Protein AF-A0A7S2G6H9-F1 (afdb_monomer)

pLDDT: mean 94.26, std 6.2, range [56.12, 98.56]

Secondary structure (DSSP, 8-state):
-HHHHTT-TTPPPGGGEEEE----GGGHHHHHHHHHHHHHTHHHHHHHHHHHT-EEEEE---PPPHHHHHHHHHHHH-GGGHHHHHHHHHHHT--TT--S----SHHHHHHHHHHHHHHHHHHHHHTTPPP-SEEE-S-B-TTSPEE-SSS-TTS--S-SSSTT-EE-HHHHHHHHHHHHHHTT--SHHHHHHHHHHHHHHTTS------BGGGTB-SS--

Mean predicted aligned error: 4.2 Å

Organism: NCBI:txid236787

Structure (mmCIF, N/CA/C/O backbone):
data_AF-A0A7S2G6H9-F1
#
_entry.id   AF-A0A7S2G6H9-F1
#
loop_
_atom_site.group_PDB
_atom_site.id
_atom_site.type_symbol
_atom_site.label_atom_id
_atom_site.label_alt_id
_atom_site.label_comp_id
_atom_site.label_asym_id
_atom_site.label_entity_id
_atom_site.label_seq_id
_atom_site.pdbx_PDB_ins_code
_atom_site.Cartn_x
_atom_site.Cartn_y
_atom_site.Cartn_z
_atom_site.occupancy
_atom_site.B_iso_or_equiv
_atom_site.auth_seq_id
_atom_site.auth_comp_id
_atom_site.auth_asym_id
_atom_site.auth_atom_id
_atom_site.pdbx_PDB_model_num
ATOM 1 N N . TYR A 1 1 ? -28.979 -3.209 -12.452 1.00 56.12 1 TYR A N 1
ATOM 2 C CA . TYR A 1 1 ? -28.858 -3.811 -11.106 1.00 56.12 1 TYR A CA 1
ATOM 3 C C . TYR A 1 1 ? -29.358 -5.252 -11.104 1.00 56.12 1 TYR A C 1
ATOM 5 O O . TYR A 1 1 ? -28.535 -6.140 -10.962 1.00 56.12 1 TYR A O 1
ATOM 13 N N . VAL A 1 2 ? -30.648 -5.497 -11.383 1.00 60.09 2 VAL A N 1
ATOM 14 C CA . VAL A 1 2 ? -31.232 -6.853 -11.518 1.00 60.09 2 VAL A CA 1
ATOM 15 C C . VAL A 1 2 ? -30.461 -7.753 -12.496 1.00 60.09 2 VAL A C 1
ATOM 17 O O . VAL A 1 2 ? -30.215 -8.912 -12.186 1.00 60.09 2 VAL A O 1
ATOM 20 N N . GLU A 1 3 ? -30.022 -7.207 -13.632 1.00 65.31 3 GLU A N 1
ATOM 21 C CA . GLU A 1 3 ? -29.327 -7.957 -14.694 1.00 65.31 3 GLU A CA 1
ATOM 22 C C . GLU A 1 3 ? -27.953 -8.510 -14.278 1.00 65.31 3 GLU A C 1
ATOM 24 O O . GLU A 1 3 ? -27.559 -9.566 -14.758 1.00 65.31 3 GLU A O 1
ATOM 29 N N . PHE A 1 4 ? -27.241 -7.841 -13.362 1.00 73.12 4 PHE A N 1
ATOM 30 C CA . PHE A 1 4 ? -25.902 -8.259 -12.915 1.00 73.12 4 PHE A CA 1
ATOM 31 C C . PHE A 1 4 ? -25.928 -9.082 -11.624 1.00 73.12 4 PHE A C 1
ATOM 33 O O . PHE A 1 4 ? -24.973 -9.789 -11.324 1.00 73.12 4 PHE A O 1
ATOM 40 N N . THR A 1 5 ? -27.010 -8.985 -10.846 1.00 79.06 5 THR A N 1
ATOM 41 C CA . THR A 1 5 ? -27.113 -9.616 -9.521 1.00 79.06 5 THR A CA 1
ATOM 42 C C . THR A 1 5 ? -28.158 -10.724 -9.463 1.00 79.06 5 THR A C 1
ATOM 44 O O . THR A 1 5 ? -28.319 -11.350 -8.416 1.00 79.06 5 THR A O 1
ATOM 47 N N . GLY A 1 6 ? -28.898 -10.958 -10.553 1.00 79.50 6 GLY A N 1
ATOM 48 C CA . GLY A 1 6 ? -29.955 -11.969 -10.621 1.00 79.50 6 GLY A CA 1
ATOM 49 C C . GLY A 1 6 ? -31.072 -11.747 -9.599 1.00 79.50 6 GLY A C 1
ATOM 50 O O . GLY A 1 6 ? -31.649 -12.713 -9.112 1.00 79.50 6 GLY A O 1
ATOM 51 N N . SER A 1 7 ? -31.338 -10.491 -9.218 1.00 82.75 7 SER A N 1
ATOM 52 C CA . SER A 1 7 ? -32.246 -10.136 -8.112 1.00 82.75 7 SER A CA 1
ATOM 53 C C . SER A 1 7 ? -31.846 -10.726 -6.750 1.00 82.75 7 SER A C 1
ATOM 55 O O . SER A 1 7 ? -32.706 -10.971 -5.906 1.00 82.75 7 SER A O 1
ATOM 57 N N . SER A 1 8 ? -30.552 -10.963 -6.512 1.00 84.81 8 SER A N 1
ATOM 58 C CA . SER A 1 8 ? -30.067 -11.429 -5.210 1.00 84.81 8 SER A CA 1
ATOM 59 C C . SER A 1 8 ? -30.472 -10.469 -4.087 1.00 84.81 8 SER A C 1
ATOM 61 O O . SER A 1 8 ? -30.161 -9.278 -4.134 1.00 84.81 8 SER A O 1
ATOM 63 N N . ASN A 1 9 ? -31.088 -11.007 -3.030 1.00 83.94 9 ASN A N 1
ATOM 64 C CA . ASN A 1 9 ? -31.416 -10.263 -1.805 1.00 83.94 9 ASN A CA 1
ATOM 65 C C . ASN A 1 9 ? -30.170 -9.769 -1.046 1.00 83.94 9 ASN A C 1
ATOM 67 O O . ASN A 1 9 ? -30.294 -8.981 -0.114 1.00 83.94 9 ASN A O 1
ATOM 71 N N . PHE A 1 10 ? -28.980 -10.243 -1.426 1.00 82.00 10 PHE A N 1
ATOM 72 C CA . PHE A 1 10 ? -27.700 -9.839 -0.842 1.00 82.00 10 PHE A CA 1
ATOM 73 C C . PHE A 1 10 ? -26.991 -8.749 -1.645 1.00 82.00 10 PHE A C 1
ATOM 75 O O . PHE A 1 10 ? -25.918 -8.296 -1.254 1.00 82.00 10 PHE A O 1
ATOM 82 N N . ALA A 1 11 ? -27.551 -8.341 -2.783 1.00 81.25 11 ALA A N 1
ATOM 83 C CA . ALA A 1 11 ? -26.958 -7.285 -3.575 1.00 81.25 11 ALA A CA 1
ATOM 84 C C . ALA A 1 11 ? -27.081 -5.941 -2.831 1.00 81.25 11 ALA A C 1
ATOM 86 O O . ALA A 1 11 ? -28.188 -5.539 -2.460 1.00 81.25 11 ALA A O 1
ATOM 87 N N . LEU A 1 12 ? -25.970 -5.206 -2.707 1.00 78.12 12 LEU A N 1
ATOM 88 C CA . LEU A 1 12 ? -25.922 -3.841 -2.164 1.00 78.12 12 LEU A CA 1
ATOM 89 C C . LEU A 1 12 ? -26.028 -2.767 -3.255 1.00 78.12 12 LEU A C 1
ATOM 91 O O . LEU A 1 12 ? -25.282 -2.803 -4.236 1.00 78.12 12 LEU A O 1
ATOM 95 N N . ASP A 1 13 ? -26.957 -1.817 -3.091 1.00 85.56 13 ASP A N 1
ATOM 96 C CA . ASP A 1 13 ? -27.088 -0.687 -4.016 1.00 85.56 13 ASP A CA 1
ATOM 97 C C . ASP A 1 13 ? -25.781 0.111 -3.988 1.00 85.56 13 ASP A C 1
ATOM 99 O O . ASP A 1 13 ? -25.357 0.568 -2.929 1.00 85.56 13 ASP A O 1
ATOM 103 N N . GLY A 1 14 ? -25.146 0.293 -5.148 1.00 85.94 14 GLY A N 1
ATOM 104 C CA . GLY A 1 14 ? -23.895 1.044 -5.259 1.00 85.94 14 GLY A CA 1
ATOM 105 C C . GLY A 1 14 ? -24.011 2.485 -4.752 1.00 85.94 14 GLY A C 1
ATOM 106 O O . GLY A 1 14 ? -23.014 3.059 -4.337 1.00 85.94 14 GLY A O 1
ATOM 107 N N . LYS A 1 15 ? -25.221 3.061 -4.694 1.00 88.81 15 LYS A N 1
ATOM 108 C CA . LYS A 1 15 ? -25.459 4.371 -4.059 1.00 88.81 15 LYS A CA 1
ATOM 109 C C . LYS A 1 15 ? -25.231 4.373 -2.544 1.00 88.81 15 LYS A C 1
ATOM 111 O O . LYS A 1 15 ? -25.062 5.442 -1.960 1.00 88.81 15 LYS A O 1
ATOM 116 N N . LEU A 1 16 ? -25.246 3.198 -1.916 1.00 93.44 16 LEU A N 1
ATOM 117 C CA . LEU A 1 16 ? -24.942 2.985 -0.500 1.00 93.44 16 LEU A CA 1
ATOM 118 C C . LEU A 1 16 ? -23.450 2.713 -0.266 1.00 93.44 16 LEU A C 1
ATOM 120 O O . LEU A 1 16 ? -23.065 2.293 0.821 1.00 93.44 16 LEU A O 1
ATOM 124 N N . VAL A 1 17 ? -22.603 2.932 -1.269 1.00 94.19 17 VAL A N 1
ATOM 125 C CA . VAL A 1 17 ? -21.155 2.782 -1.172 1.00 94.19 17 VAL A CA 1
ATOM 126 C C . VAL A 1 17 ? -20.524 4.139 -1.484 1.00 94.19 17 VAL A C 1
ATOM 128 O O . VAL A 1 17 ? -20.622 4.616 -2.613 1.00 94.19 17 VAL A O 1
ATOM 131 N N . ASP A 1 18 ? -19.881 4.762 -0.496 1.00 96.25 18 ASP A N 1
ATOM 132 C CA . ASP A 1 18 ? -18.977 5.889 -0.748 1.00 96.25 18 ASP A CA 1
ATOM 133 C C . ASP A 1 18 ? -17.602 5.316 -1.093 1.00 96.25 18 ASP A C 1
ATOM 135 O O . ASP A 1 18 ? -16.845 4.922 -0.208 1.00 96.25 18 ASP A O 1
ATOM 139 N N . ASN A 1 19 ? -17.318 5.164 -2.387 1.00 95.06 19 ASN A N 1
ATOM 140 C CA . ASN A 1 19 ? -16.073 4.565 -2.854 1.00 95.06 19 ASN A CA 1
ATOM 141 C C . ASN A 1 19 ? -15.064 5.641 -3.255 1.00 95.06 19 ASN A C 1
ATOM 143 O O . ASN A 1 19 ? -15.150 6.203 -4.349 1.00 95.06 19 ASN A O 1
ATOM 147 N N . GLN A 1 20 ? -14.078 5.889 -2.398 1.00 95.06 20 GLN A N 1
ATOM 148 C CA . GLN A 1 20 ? -13.000 6.823 -2.696 1.00 95.06 20 GLN A CA 1
ATOM 149 C C . GLN A 1 20 ? -11.863 6.120 -3.442 1.00 95.06 20 GLN A C 1
ATOM 151 O O . GLN A 1 20 ? -11.188 5.238 -2.908 1.00 95.06 20 GLN A O 1
ATOM 156 N N . LEU A 1 21 ? -11.645 6.551 -4.684 1.00 91.56 21 LEU A N 1
ATOM 157 C CA . LEU A 1 21 ? -10.585 6.085 -5.582 1.00 91.56 21 LEU A CA 1
ATOM 158 C C . LEU A 1 21 ? -9.389 7.057 -5.577 1.00 91.56 21 LEU A C 1
ATOM 160 O O . LEU A 1 21 ? -9.385 8.043 -4.838 1.00 91.56 21 LEU A O 1
ATOM 164 N N . GLY A 1 22 ? -8.393 6.802 -6.428 1.00 77.00 22 GLY A N 1
ATOM 165 C CA . GLY A 1 22 ? -7.296 7.746 -6.685 1.00 77.00 22 GLY A CA 1
ATOM 166 C C . GLY A 1 22 ? -6.043 7.509 -5.843 1.00 77.00 22 GLY A C 1
ATOM 167 O O . GLY A 1 22 ? -5.375 8.458 -5.453 1.00 77.00 22 GLY A O 1
ATOM 168 N N . SER A 1 23 ? -5.752 6.251 -5.522 1.00 86.75 23 SER A N 1
ATOM 169 C CA . SER A 1 23 ? -4.477 5.830 -4.946 1.00 86.75 23 SER A CA 1
ATOM 170 C C . SER A 1 23 ? -3.786 4.940 -5.976 1.00 86.75 23 SER A C 1
ATOM 172 O O . SER A 1 23 ? -4.249 3.829 -6.221 1.00 86.75 23 SER A O 1
ATOM 174 N N . SER A 1 24 ? -2.755 5.465 -6.639 1.00 93.38 24 SER A N 1
ATOM 175 C CA . SER A 1 24 ? -2.030 4.778 -7.712 1.00 93.38 24 SER A CA 1
ATOM 176 C C . SER A 1 24 ? -0.551 5.143 -7.658 1.00 93.38 24 SER A C 1
ATOM 178 O O . SER A 1 24 ? -0.213 6.266 -7.283 1.00 93.38 24 SER A O 1
ATOM 180 N N . VAL A 1 25 ? 0.322 4.195 -8.002 1.00 95.31 25 VAL A N 1
ATOM 181 C CA . VAL A 1 25 ? 1.779 4.347 -7.833 1.00 95.31 25 VAL A CA 1
ATOM 182 C C . VAL A 1 25 ? 2.451 5.204 -8.907 1.00 95.31 25 VAL A C 1
ATOM 184 O O . VAL A 1 25 ? 3.545 5.713 -8.696 1.00 95.31 25 VAL A O 1
ATOM 187 N N . ASP A 1 26 ? 1.786 5.409 -10.041 1.00 94.50 26 ASP A N 1
ATOM 188 C CA . ASP A 1 26 ? 2.173 6.357 -11.090 1.00 94.50 26 ASP A CA 1
ATOM 189 C C . ASP A 1 26 ? 1.856 7.824 -10.740 1.00 94.50 26 ASP A C 1
ATOM 191 O O . ASP A 1 26 ? 2.302 8.737 -11.428 1.00 94.50 26 ASP A O 1
ATOM 195 N N . GLU A 1 27 ? 1.144 8.070 -9.635 1.00 94.94 27 GLU A N 1
ATOM 196 C CA . GLU A 1 27 ? 0.893 9.403 -9.071 1.00 94.94 27 GLU A CA 1
ATOM 197 C C . GLU A 1 27 ? 1.137 9.409 -7.548 1.00 94.94 27 GLU A C 1
ATOM 199 O O . GLU A 1 27 ? 0.373 9.998 -6.776 1.00 94.94 27 GLU A O 1
ATOM 204 N N . GLU A 1 28 ? 2.188 8.721 -7.085 1.00 96.19 28 GLU A N 1
ATOM 205 C CA . GLU A 1 28 ? 2.330 8.337 -5.672 1.00 96.19 28 GLU A CA 1
ATOM 206 C C . GLU A 1 28 ? 2.325 9.524 -4.687 1.00 96.19 28 GLU A C 1
ATOM 208 O O . GLU A 1 28 ? 1.732 9.425 -3.614 1.00 96.19 28 GLU A O 1
ATOM 213 N N . GLU A 1 29 ? 2.896 10.681 -5.042 1.00 96.00 29 GLU A N 1
ATOM 214 C CA . GLU A 1 29 ? 2.850 11.882 -4.185 1.00 96.00 29 GLU A CA 1
ATOM 215 C C . GLU A 1 29 ? 1.407 12.346 -3.922 1.00 96.00 29 GLU A C 1
ATOM 217 O O . GLU A 1 29 ? 1.018 12.639 -2.783 1.00 96.00 29 GLU A O 1
ATOM 222 N N . SER A 1 30 ? 0.584 12.363 -4.975 1.00 96.12 30 SER A N 1
ATOM 223 C CA . SER A 1 30 ? -0.838 12.699 -4.879 1.00 96.12 30 SER A CA 1
ATOM 224 C C . SER A 1 30 ? -1.616 11.592 -4.168 1.00 96.12 30 SER A C 1
ATOM 226 O O . SER A 1 30 ? -2.511 11.886 -3.369 1.00 96.12 30 SER A O 1
ATOM 228 N N . ALA A 1 31 ? -1.251 10.327 -4.398 1.00 96.12 31 ALA A N 1
ATOM 229 C CA . ALA A 1 31 ? -1.856 9.176 -3.739 1.00 96.12 31 ALA A CA 1
ATOM 230 C C . ALA A 1 31 ? -1.654 9.229 -2.217 1.00 96.12 31 ALA A C 1
ATOM 232 O O . ALA A 1 31 ? -2.636 9.148 -1.474 1.00 96.12 31 ALA A O 1
ATOM 233 N N . ILE A 1 32 ? -0.427 9.475 -1.744 1.00 96.56 32 ILE A N 1
ATOM 234 C CA . ILE A 1 32 ? -0.127 9.628 -0.315 1.00 96.56 32 ILE A CA 1
ATOM 235 C C . ILE A 1 32 ? -0.899 10.798 0.291 1.00 96.56 32 ILE A C 1
ATOM 237 O O . ILE A 1 32 ? -1.494 10.656 1.363 1.00 96.56 32 ILE A O 1
ATOM 241 N N . ALA A 1 33 ? -0.918 11.959 -0.370 1.00 97.00 33 ALA A N 1
ATOM 242 C CA . ALA A 1 33 ? -1.669 13.112 0.121 1.00 97.00 33 ALA A CA 1
ATOM 243 C C . ALA A 1 33 ? -3.172 12.796 0.249 1.00 97.00 33 ALA A C 1
ATOM 245 O O . ALA A 1 33 ? -3.795 13.115 1.266 1.00 97.00 33 ALA A O 1
ATOM 246 N N . SER A 1 34 ? -3.739 12.117 -0.753 1.00 97.06 34 SER A N 1
ATOM 247 C CA . SER A 1 34 ? -5.136 11.678 -0.776 1.00 97.06 34 SER A CA 1
ATOM 248 C C . SER A 1 34 ? -5.446 10.666 0.334 1.00 97.06 34 SER A C 1
ATOM 250 O O . SER A 1 34 ? -6.446 10.801 1.039 1.00 97.06 34 SER A O 1
ATOM 252 N N . GLU A 1 35 ? -4.575 9.679 0.544 1.00 97.88 35 GLU A N 1
ATOM 253 C CA . GLU A 1 35 ? -4.712 8.664 1.594 1.00 97.88 35 GLU A CA 1
ATOM 254 C C . GLU A 1 35 ? -4.631 9.266 2.997 1.00 97.88 35 GLU A C 1
ATOM 256 O O . GLU A 1 35 ? -5.502 9.000 3.825 1.00 97.88 35 GLU A O 1
ATOM 261 N N . ARG A 1 36 ? -3.643 10.133 3.254 1.00 97.88 36 ARG A N 1
ATOM 262 C CA . ARG A 1 36 ? -3.520 10.862 4.527 1.00 97.88 36 ARG A CA 1
ATOM 263 C C . ARG A 1 36 ? -4.788 11.657 4.824 1.00 97.88 36 ARG A C 1
ATOM 265 O O . ARG A 1 36 ? -5.338 11.537 5.918 1.00 97.88 36 ARG A O 1
ATOM 272 N N . ALA A 1 37 ? -5.288 12.416 3.847 1.00 97.69 37 ALA A N 1
ATOM 273 C CA . ALA A 1 37 ? -6.522 13.182 3.996 1.00 97.69 37 ALA A CA 1
ATOM 274 C C . ALA A 1 37 ? -7.732 12.276 4.287 1.00 97.69 37 ALA A C 1
ATOM 276 O O . ALA A 1 37 ? -8.527 12.576 5.181 1.00 97.69 37 ALA A O 1
ATOM 277 N N . ALA A 1 38 ? -7.849 11.144 3.586 1.00 97.50 38 ALA A N 1
ATOM 278 C CA . ALA A 1 38 ? -8.918 10.174 3.804 1.00 97.50 38 ALA A CA 1
ATOM 279 C C . ALA A 1 38 ? -8.866 9.561 5.214 1.00 97.50 38 ALA A C 1
ATOM 281 O O . ALA A 1 38 ? -9.900 9.465 5.879 1.00 97.50 38 ALA A O 1
ATOM 282 N N . PHE A 1 39 ? -7.681 9.189 5.709 1.00 98.25 39 PHE A N 1
ATOM 283 C CA . PHE A 1 39 ? -7.528 8.610 7.047 1.00 98.25 39 PHE A CA 1
ATOM 284 C C . PHE A 1 39 ? -7.766 9.637 8.160 1.00 98.25 39 PHE A C 1
ATOM 286 O O . PHE A 1 39 ? -8.517 9.379 9.107 1.00 98.25 39 PHE A O 1
ATOM 293 N N . GLN A 1 40 ? -7.224 10.847 8.021 1.00 98.19 40 GLN A N 1
ATOM 294 C CA . GLN A 1 40 ? -7.481 11.952 8.951 1.00 98.19 40 GLN A CA 1
ATOM 295 C C . GLN A 1 40 ? -8.976 12.317 9.003 1.00 98.19 40 GLN A C 1
ATOM 297 O O . GLN A 1 40 ? -9.537 12.529 10.078 1.00 98.19 40 GLN A O 1
ATOM 302 N N . GLY A 1 41 ? -9.645 12.341 7.846 1.00 98.00 41 GLY A N 1
ATOM 303 C CA . GLY A 1 41 ? -11.067 12.666 7.705 1.00 98.00 41 GLY A CA 1
ATOM 304 C C . GLY A 1 41 ? -12.032 11.494 7.919 1.00 98.00 41 GLY A C 1
ATOM 305 O O . GLY A 1 41 ? -13.251 11.683 7.855 1.00 98.00 41 GLY A O 1
ATOM 306 N N . SER A 1 42 ? -11.538 10.280 8.176 1.00 97.88 42 SER A N 1
ATOM 307 C CA . SER A 1 42 ? -12.361 9.066 8.142 1.00 97.88 42 SER A CA 1
ATOM 308 C C . SER A 1 42 ? -13.486 9.065 9.179 1.00 97.88 42 SER A C 1
ATOM 310 O O . SER A 1 42 ? -14.614 8.670 8.879 1.00 97.88 42 SER A O 1
ATOM 312 N N . ALA A 1 43 ? -13.232 9.546 10.399 1.00 97.12 43 ALA A N 1
ATOM 313 C CA . ALA A 1 43 ? -14.265 9.610 11.434 1.00 97.12 43 ALA A CA 1
ATOM 314 C C . ALA A 1 43 ? -15.433 10.526 11.024 1.00 97.12 43 ALA A C 1
ATOM 316 O O . ALA A 1 43 ? -16.597 10.157 11.199 1.00 97.12 43 ALA A O 1
ATOM 317 N N . ALA A 1 44 ? -15.125 11.686 10.436 1.00 98.12 44 ALA A N 1
ATOM 318 C CA . ALA A 1 44 ? -16.125 12.626 9.939 1.00 98.12 44 ALA A CA 1
ATOM 319 C C . ALA A 1 44 ? -16.895 12.046 8.743 1.00 98.12 44 ALA A C 1
ATOM 321 O O . ALA A 1 44 ? -18.125 12.109 8.724 1.00 98.12 44 ALA A O 1
ATOM 322 N N . THR A 1 45 ? -16.186 11.413 7.804 1.00 98.19 45 THR A N 1
ATOM 323 C CA . THR A 1 45 ? -16.776 10.758 6.626 1.00 98.19 45 THR A CA 1
ATOM 324 C C . THR A 1 45 ? -17.742 9.655 7.048 1.00 98.19 45 THR A C 1
ATOM 326 O O . THR A 1 45 ? -18.930 9.738 6.750 1.00 98.19 45 THR A O 1
ATOM 329 N N . LYS A 1 46 ? -17.303 8.707 7.890 1.00 97.69 46 LYS A N 1
ATOM 330 C CA . LYS A 1 46 ? -18.169 7.641 8.428 1.00 97.69 46 LYS A CA 1
ATOM 331 C C . LYS A 1 46 ? -19.374 8.189 9.193 1.00 97.69 46 LYS A C 1
ATOM 333 O O . LYS A 1 46 ? -20.461 7.620 9.118 1.00 97.69 46 LYS A O 1
ATOM 338 N N . ALA A 1 47 ? -19.209 9.273 9.953 1.00 97.75 47 ALA A N 1
ATOM 339 C CA . ALA A 1 47 ? -20.316 9.902 10.674 1.00 97.75 47 ALA A CA 1
ATOM 340 C C . ALA A 1 47 ? -21.342 10.553 9.730 1.00 97.75 47 ALA A C 1
ATOM 342 O O . ALA A 1 47 ? -22.537 10.545 10.038 1.00 97.75 47 ALA A O 1
ATOM 343 N N . SER A 1 48 ? -20.891 11.103 8.600 1.00 98.00 48 SER A N 1
ATOM 344 C CA . SER A 1 48 ? -21.762 11.607 7.537 1.00 98.00 48 SER A CA 1
ATOM 345 C C . SER A 1 48 ? -22.484 10.454 6.839 1.00 98.00 48 SER A C 1
ATOM 347 O O . SER A 1 48 ? -23.713 10.391 6.860 1.00 98.00 48 SER A O 1
ATOM 349 N N . ASP A 1 49 ? -21.727 9.477 6.347 1.00 97.75 49 ASP A N 1
ATOM 350 C CA . ASP A 1 49 ? -22.221 8.317 5.607 1.00 97.75 49 ASP A CA 1
ATOM 351 C C . ASP A 1 49 ? -23.213 7.474 6.395 1.00 97.75 49 ASP A C 1
ATOM 353 O O . ASP A 1 49 ? -24.222 7.015 5.856 1.00 97.75 49 ASP A O 1
ATOM 357 N N . LYS A 1 50 ? -23.006 7.331 7.707 1.00 96.94 50 LYS A N 1
ATOM 358 C CA . LYS A 1 50 ? -23.937 6.619 8.586 1.00 96.94 50 LYS A CA 1
ATOM 359 C C . LYS A 1 50 ? -25.356 7.201 8.538 1.00 96.94 50 LYS A C 1
ATOM 361 O O . LYS A 1 50 ? -26.314 6.438 8.664 1.00 96.94 50 LYS A O 1
ATOM 366 N N . LYS A 1 51 ? -25.519 8.517 8.346 1.00 96.94 51 LYS A N 1
ATOM 367 C CA . LYS A 1 51 ? -26.843 9.167 8.235 1.00 96.94 51 LYS A CA 1
ATOM 368 C C . LYS A 1 51 ? -27.570 8.748 6.958 1.00 96.94 51 LYS A C 1
ATOM 370 O O . LYS A 1 51 ? -28.790 8.617 6.961 1.00 96.94 51 LYS A O 1
ATOM 375 N N . GLU A 1 52 ? -26.806 8.492 5.904 1.00 96.00 52 GLU A N 1
ATOM 376 C CA . GLU A 1 52 ? -27.282 8.063 4.589 1.00 96.00 52 GLU A CA 1
ATOM 377 C C . GLU A 1 52 ? -27.238 6.536 4.411 1.00 96.00 52 GLU A C 1
ATOM 379 O O . GLU A 1 52 ? 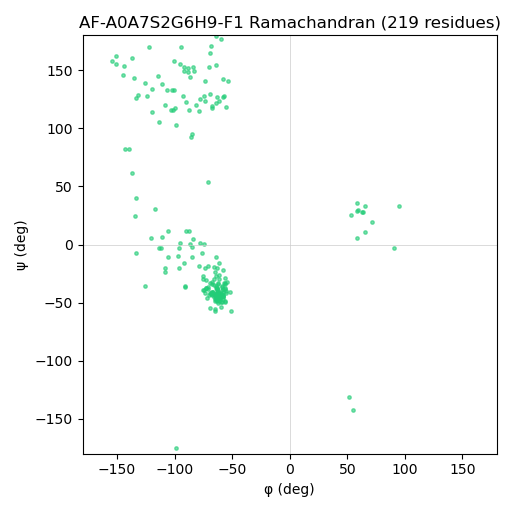-27.626 6.028 3.364 1.00 96.00 52 GLU A O 1
ATOM 384 N N . ARG A 1 53 ? -26.814 5.795 5.449 1.00 94.75 53 ARG A N 1
ATOM 385 C CA . ARG A 1 53 ? -26.601 4.337 5.431 1.00 94.75 53 ARG A CA 1
ATOM 386 C C . ARG A 1 53 ? -25.588 3.896 4.368 1.00 94.75 53 ARG A C 1
ATOM 388 O O . ARG A 1 53 ? -25.750 2.833 3.771 1.00 94.75 53 ARG A O 1
ATOM 395 N N . LYS A 1 54 ? -24.556 4.709 4.150 1.00 95.81 54 LYS A N 1
ATOM 396 C CA . LYS A 1 54 ? -23.450 4.406 3.244 1.00 95.81 54 LYS A CA 1
ATOM 397 C C . LYS A 1 54 ? -22.328 3.640 3.944 1.00 95.81 54 LYS A C 1
ATOM 399 O O . LYS A 1 54 ? -22.127 3.766 5.154 1.00 95.81 54 LYS A O 1
ATOM 404 N N . LEU A 1 55 ? -21.606 2.850 3.157 1.00 95.12 55 LEU A N 1
ATOM 405 C CA . LEU A 1 55 ? -20.370 2.172 3.521 1.00 95.12 55 LEU A CA 1
ATOM 406 C C . LEU A 1 55 ? -19.191 2.934 2.908 1.00 95.12 55 LEU A C 1
ATOM 408 O O . LEU A 1 55 ? -19.077 2.982 1.683 1.00 95.12 55 LEU A O 1
ATOM 412 N N . PHE A 1 56 ? -18.320 3.493 3.748 1.00 97.31 56 PHE A N 1
ATOM 413 C CA . PHE A 1 56 ? -17.130 4.208 3.293 1.00 97.31 56 PHE A CA 1
ATOM 414 C C . PHE A 1 56 ? -16.027 3.216 2.909 1.00 97.31 56 PHE A C 1
ATOM 416 O O . PHE A 1 56 ? -15.499 2.501 3.768 1.00 97.31 56 PHE A O 1
ATOM 423 N N . LEU A 1 57 ? -15.669 3.179 1.628 1.00 96.62 57 LEU A N 1
ATOM 424 C CA . LEU A 1 57 ? -14.611 2.352 1.061 1.00 96.62 57 LEU A CA 1
ATOM 425 C C . LEU A 1 57 ? -13.468 3.212 0.526 1.00 96.62 57 LEU A C 1
ATOM 427 O O . LEU A 1 57 ? -13.688 4.276 -0.050 1.00 96.62 57 LEU A O 1
ATOM 431 N N . ARG A 1 58 ? -12.242 2.702 0.651 1.00 96.81 58 ARG A N 1
ATOM 432 C CA . ARG A 1 58 ? -11.054 3.299 0.031 1.00 96.81 58 ARG A CA 1
ATOM 433 C C . ARG A 1 58 ? -10.345 2.273 -0.845 1.00 96.81 58 ARG A C 1
ATOM 435 O O . ARG A 1 58 ? -9.995 1.196 -0.364 1.00 96.81 58 ARG A O 1
ATOM 442 N N . SER A 1 59 ? -10.089 2.634 -2.101 1.00 95.88 59 SER A N 1
ATOM 443 C CA . SER A 1 59 ? -9.112 1.914 -2.919 1.00 95.88 59 SER A CA 1
ATOM 444 C C . SER A 1 59 ? -7.709 2.270 -2.465 1.00 95.88 59 SER A C 1
ATOM 446 O O . SER A 1 59 ? -7.364 3.450 -2.417 1.00 95.88 59 SER A O 1
ATOM 448 N N . MET A 1 60 ? -6.901 1.254 -2.196 1.00 96.50 60 MET A N 1
ATOM 449 C CA . MET A 1 60 ? -5.438 1.343 -2.210 1.00 96.50 60 MET A CA 1
ATOM 450 C C . MET A 1 60 ? -4.829 0.369 -3.228 1.00 96.50 60 MET A C 1
ATOM 452 O O . MET A 1 60 ? -3.613 0.220 -3.296 1.00 96.50 60 MET A O 1
ATOM 456 N N . ALA A 1 61 ? -5.678 -0.308 -4.006 1.00 94.56 61 ALA A N 1
ATOM 457 C CA . ALA A 1 61 ? -5.266 -1.116 -5.140 1.00 94.56 61 ALA A CA 1
ATOM 458 C C . ALA A 1 61 ? -4.851 -0.214 -6.307 1.00 94.56 61 ALA A C 1
ATOM 460 O O . ALA A 1 61 ? -5.506 0.796 -6.582 1.00 94.56 61 ALA A O 1
ATOM 461 N N . THR A 1 62 ? -3.790 -0.610 -7.002 1.00 93.88 62 THR A N 1
ATOM 462 C CA . THR A 1 62 ? -3.226 0.089 -8.154 1.00 93.88 62 THR A CA 1
ATOM 463 C C . THR A 1 62 ? -3.522 -0.708 -9.414 1.00 93.88 62 THR A C 1
ATOM 465 O O . THR A 1 62 ? -3.124 -1.861 -9.565 1.00 93.88 62 THR A O 1
ATOM 468 N N . SER A 1 63 ? -4.237 -0.082 -10.346 1.00 90.81 63 SER A N 1
ATOM 469 C CA . SER A 1 63 ? -4.493 -0.681 -11.656 1.00 90.81 63 SER A CA 1
ATOM 470 C C . SER A 1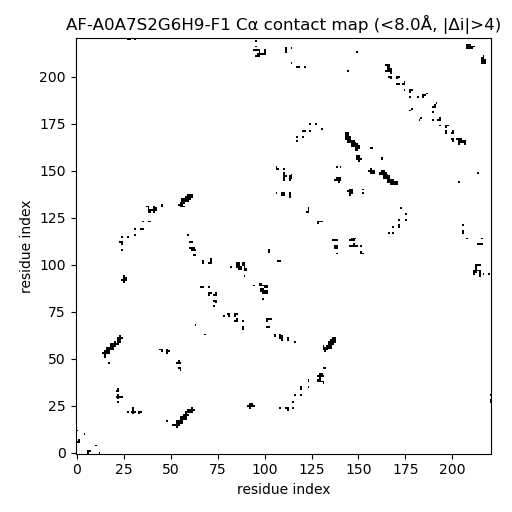 63 ? -3.316 -0.437 -12.591 1.00 90.81 63 SER A C 1
ATOM 472 O O . SER A 1 63 ? -2.669 0.600 -12.514 1.00 90.81 63 SER A O 1
ATOM 474 N N . SER A 1 64 ? -3.076 -1.364 -13.517 1.00 93.25 64 SER A N 1
ATOM 475 C CA . SER A 1 64 ? -2.130 -1.136 -14.608 1.00 93.25 64 SER A CA 1
ATOM 476 C C . SER A 1 64 ? -2.649 -0.056 -15.559 1.00 93.25 64 SER A C 1
ATOM 478 O O . SER A 1 64 ? -3.702 -0.266 -16.174 1.00 93.25 64 SER A O 1
ATOM 480 N N . PRO A 1 65 ? -1.948 1.079 -15.713 1.00 94.25 65 PRO A N 1
ATOM 481 C CA . PRO A 1 65 ? -2.365 2.110 -16.648 1.00 94.25 65 PRO A CA 1
ATOM 482 C C . PRO A 1 65 ? -2.179 1.639 -18.097 1.00 94.25 65 PRO A C 1
ATOM 484 O O . PRO A 1 65 ? -1.321 0.808 -18.401 1.00 94.25 65 PRO A O 1
ATOM 487 N N . GLY A 1 66 ? -2.985 2.180 -19.017 1.00 96.06 66 GLY A N 1
ATOM 488 C CA . GLY A 1 66 ? -3.002 1.740 -20.420 1.00 96.06 66 GLY A CA 1
ATOM 489 C C . GLY A 1 66 ? -1.629 1.803 -21.096 1.00 96.06 66 GLY A C 1
ATOM 490 O O . GLY A 1 66 ? -1.227 0.841 -21.745 1.00 96.06 66 GLY A O 1
ATOM 491 N N . TRP A 1 67 ? -0.867 2.873 -20.849 1.00 96.69 67 TRP A N 1
ATOM 492 C CA . TRP A 1 67 ? 0.480 3.054 -21.401 1.00 96.69 67 TRP A CA 1
ATOM 493 C C . TRP A 1 67 ? 1.467 1.972 -20.946 1.00 96.69 67 TRP A C 1
ATOM 495 O O . TRP A 1 67 ? 2.330 1.562 -21.716 1.00 96.69 67 TRP A O 1
ATOM 505 N N . GLN A 1 68 ? 1.326 1.454 -19.724 1.00 97.00 68 GLN A N 1
ATOM 506 C CA . GLN A 1 68 ? 2.178 0.379 -19.216 1.00 97.00 68 GLN A CA 1
ATOM 507 C C . GLN A 1 68 ? 1.794 -0.964 -19.847 1.00 97.00 68 GLN A C 1
ATOM 509 O O . GLN A 1 68 ? 2.669 -1.752 -20.201 1.00 97.00 68 GLN A O 1
ATOM 514 N N . VAL A 1 69 ? 0.494 -1.223 -20.029 1.00 96.75 69 VAL A N 1
ATOM 515 C CA . VAL A 1 69 ? 0.011 -2.427 -20.728 1.00 96.75 69 VAL A CA 1
ATOM 516 C C . VAL A 1 69 ? 0.506 -2.444 -22.176 1.00 96.75 69 VAL A C 1
ATOM 518 O O . VAL A 1 69 ? 0.994 -3.472 -22.645 1.00 96.75 69 VAL A O 1
ATOM 521 N N . GLU A 1 70 ? 0.419 -1.308 -22.868 1.00 96.62 70 GLU A N 1
ATOM 522 C CA . GLU A 1 70 ? 0.907 -1.139 -24.240 1.00 96.62 70 GLU A CA 1
ATOM 523 C C . GLU A 1 70 ? 2.428 -1.310 -24.329 1.00 96.62 70 GLU A C 1
ATOM 525 O O . GLU A 1 70 ? 2.899 -2.097 -25.151 1.00 96.62 70 GLU A O 1
ATOM 530 N N . ALA A 1 71 ? 3.191 -0.663 -23.441 1.00 96.75 71 ALA A N 1
ATOM 531 C CA . ALA A 1 71 ? 4.645 -0.806 -23.382 1.00 96.75 71 ALA A CA 1
ATOM 532 C C . ALA A 1 71 ? 5.066 -2.265 -23.160 1.00 96.75 71 ALA A C 1
ATOM 534 O O . ALA A 1 71 ? 5.954 -2.776 -23.842 1.00 96.75 71 ALA A O 1
ATOM 535 N N . MET A 1 72 ? 4.393 -2.977 -22.252 1.00 95.56 72 MET A N 1
ATOM 536 C CA . MET A 1 72 ? 4.697 -4.383 -22.000 1.00 95.56 72 MET A CA 1
ATOM 537 C C . MET A 1 72 ? 4.316 -5.302 -23.158 1.00 95.56 72 MET A C 1
ATOM 539 O O . MET A 1 72 ? 5.013 -6.293 -23.397 1.00 95.56 72 MET A O 1
ATOM 543 N N . ALA A 1 73 ? 3.249 -4.989 -23.894 1.00 95.88 73 ALA A N 1
ATOM 544 C CA . ALA A 1 73 ? 2.931 -5.690 -25.129 1.00 95.88 73 ALA A CA 1
ATOM 545 C C . ALA A 1 73 ? 4.027 -5.470 -26.187 1.00 95.88 73 ALA A C 1
ATOM 547 O O . ALA A 1 73 ? 4.492 -6.446 -26.775 1.00 95.88 73 ALA A O 1
ATOM 548 N N . ASP A 1 74 ? 4.493 -4.234 -26.381 1.00 96.38 74 ASP A N 1
ATOM 549 C CA . ASP A 1 74 ? 5.555 -3.912 -27.346 1.00 96.38 74 ASP A CA 1
ATOM 550 C C . ASP A 1 74 ? 6.875 -4.611 -26.977 1.00 96.38 74 ASP A C 1
ATOM 552 O O . ASP A 1 74 ? 7.414 -5.366 -27.781 1.00 96.38 74 ASP A O 1
ATOM 556 N N . ILE A 1 75 ? 7.317 -4.527 -25.715 1.00 95.31 75 ILE A N 1
ATOM 557 C CA . ILE A 1 75 ? 8.504 -5.253 -25.217 1.00 95.31 75 ILE A CA 1
ATOM 558 C C . ILE A 1 75 ? 8.393 -6.766 -25.470 1.00 95.31 75 ILE A C 1
ATOM 560 O O . ILE A 1 75 ? 9.377 -7.420 -25.818 1.00 95.31 75 ILE A O 1
ATOM 564 N N . THR A 1 76 ? 7.200 -7.340 -25.293 1.00 94.88 76 THR A N 1
ATOM 565 C CA . THR A 1 76 ? 6.983 -8.788 -25.436 1.00 94.88 76 THR A CA 1
ATOM 566 C C . THR A 1 76 ? 6.979 -9.236 -26.898 1.00 94.88 76 THR A C 1
ATOM 568 O O . THR A 1 76 ? 7.490 -10.314 -27.209 1.00 94.88 76 THR A O 1
ATOM 571 N N . PHE A 1 77 ? 6.385 -8.447 -27.797 1.00 96.19 77 PHE A N 1
ATOM 572 C CA . PHE A 1 77 ? 6.127 -8.858 -29.182 1.00 96.19 77 PHE A CA 1
ATOM 573 C C . PHE A 1 77 ? 7.057 -8.204 -30.216 1.00 96.19 77 PHE A C 1
ATOM 575 O O . PHE A 1 77 ? 7.098 -8.661 -31.359 1.00 96.19 77 PHE A O 1
ATOM 582 N N . ASN A 1 78 ? 7.834 -7.192 -29.830 1.00 94.12 78 ASN A N 1
ATOM 583 C CA . ASN A 1 78 ? 8.748 -6.443 -30.689 1.00 94.12 78 ASN A CA 1
ATOM 584 C C . ASN A 1 78 ? 10.073 -6.136 -29.951 1.00 94.12 78 ASN A C 1
ATOM 586 O O . ASN A 1 78 ? 10.293 -5.039 -29.437 1.00 94.12 78 ASN A O 1
ATOM 590 N N . PRO A 1 79 ? 11.014 -7.095 -29.920 1.00 87.75 79 PRO A N 1
ATOM 591 C CA . PRO A 1 79 ? 12.229 -6.979 -29.113 1.00 87.75 79 PRO A CA 1
ATOM 592 C C . PRO A 1 79 ? 13.274 -6.001 -29.679 1.00 87.75 79 PRO A C 1
ATOM 594 O O . PRO A 1 79 ? 14.345 -5.864 -29.101 1.00 87.75 79 PRO A O 1
ATOM 597 N N . LEU A 1 80 ? 13.020 -5.345 -30.818 1.00 92.44 80 LEU A N 1
ATOM 598 C CA . LEU A 1 80 ? 14.005 -4.473 -31.472 1.00 92.44 80 LEU A CA 1
ATOM 599 C C . LEU A 1 80 ? 14.218 -3.135 -30.743 1.00 92.44 80 LEU A C 1
ATOM 601 O O . LEU A 1 80 ? 15.247 -2.500 -30.953 1.00 92.44 80 LEU A O 1
ATOM 605 N N . HIS A 1 81 ? 13.265 -2.727 -29.899 1.00 90.94 81 HIS A N 1
ATOM 606 C CA . HIS A 1 81 ? 13.269 -1.444 -29.184 1.00 90.94 81 HIS A CA 1
ATOM 607 C C . HIS A 1 81 ? 12.906 -1.598 -27.697 1.00 90.94 81 HIS A C 1
ATOM 609 O O . HIS A 1 81 ? 12.413 -0.657 -27.080 1.00 90.94 81 HIS A O 1
ATOM 615 N N . SER A 1 82 ? 13.126 -2.784 -27.111 1.00 92.75 82 SER A N 1
ATOM 616 C CA . SER A 1 82 ? 12.684 -3.092 -25.742 1.00 92.75 82 SER A CA 1
ATOM 617 C C . SER A 1 82 ? 13.211 -2.107 -24.703 1.00 92.75 82 SER A C 1
ATOM 619 O O . SER A 1 82 ? 12.475 -1.738 -23.793 1.00 92.75 82 SER A O 1
ATOM 621 N N . ASP A 1 83 ? 14.458 -1.667 -24.853 1.00 95.19 83 ASP A N 1
ATOM 622 C CA . ASP A 1 83 ? 15.134 -0.830 -23.861 1.00 95.19 83 ASP A CA 1
ATOM 623 C C . ASP A 1 83 ? 14.591 0.606 -23.891 1.00 95.19 83 ASP A C 1
ATOM 625 O O . ASP A 1 83 ? 14.299 1.183 -22.843 1.00 95.19 83 ASP A O 1
ATOM 629 N N . ASP A 1 84 ? 14.355 1.151 -25.090 1.00 96.69 84 ASP A N 1
ATOM 630 C CA . ASP A 1 84 ? 13.755 2.477 -25.274 1.00 96.69 84 ASP A CA 1
ATOM 631 C C . ASP A 1 84 ? 12.318 2.507 -24.728 1.00 96.69 84 ASP A C 1
ATOM 633 O O . ASP A 1 84 ? 11.939 3.430 -24.002 1.00 96.69 84 ASP A O 1
ATOM 637 N N . VAL A 1 85 ? 11.528 1.469 -25.030 1.00 97.31 85 VAL A N 1
ATOM 638 C CA . VAL A 1 85 ? 10.144 1.336 -24.550 1.00 97.31 85 VAL A CA 1
ATOM 639 C C . VAL A 1 85 ? 10.103 1.163 -23.032 1.00 97.31 85 VAL A C 1
ATOM 641 O O . VAL A 1 85 ? 9.292 1.804 -22.360 1.00 97.31 85 VAL A O 1
ATOM 644 N N . ALA A 1 86 ? 10.985 0.333 -22.470 1.00 97.00 86 ALA A N 1
ATOM 645 C CA . ALA A 1 86 ? 11.066 0.134 -21.028 1.00 97.00 86 ALA A CA 1
ATOM 646 C C . ALA A 1 86 ? 11.466 1.424 -20.304 1.00 97.00 86 ALA A C 1
ATOM 648 O O . ALA A 1 86 ? 10.864 1.753 -19.282 1.00 97.00 86 ALA A O 1
ATOM 649 N N . SER A 1 87 ? 12.417 2.184 -20.856 1.00 97.19 87 SER A N 1
ATOM 650 C CA . SER A 1 87 ? 12.834 3.461 -20.280 1.00 97.19 87 SER A CA 1
ATOM 651 C C . SER A 1 87 ? 11.734 4.517 -20.333 1.00 97.19 87 SER A C 1
ATOM 653 O O . SER A 1 87 ? 11.522 5.242 -19.360 1.00 97.19 87 SER A O 1
ATOM 655 N N . GLU A 1 88 ? 10.991 4.601 -21.437 1.00 97.44 88 GLU A N 1
ATOM 656 C CA . GLU A 1 88 ? 9.877 5.542 -21.533 1.00 97.44 88 GLU A CA 1
ATOM 657 C C . GLU A 1 88 ? 8.735 5.172 -20.583 1.00 97.44 88 GLU A C 1
ATOM 659 O O . GLU A 1 88 ? 8.218 6.040 -19.885 1.00 97.44 88 GLU A O 1
ATOM 664 N N . CYS A 1 89 ? 8.411 3.881 -20.467 1.00 97.81 89 CYS A N 1
ATOM 665 C CA . CYS A 1 89 ? 7.474 3.380 -19.462 1.00 97.81 89 CYS A CA 1
ATOM 666 C C . CYS A 1 89 ? 7.928 3.720 -18.032 1.00 97.81 89 CYS A C 1
ATOM 668 O O . CYS A 1 89 ? 7.126 4.196 -17.233 1.00 97.81 89 CYS A O 1
ATOM 670 N N . ALA A 1 90 ? 9.210 3.525 -17.707 1.00 97.69 90 ALA A N 1
ATOM 671 C CA . ALA A 1 90 ? 9.751 3.801 -16.378 1.00 97.69 90 ALA A CA 1
ATOM 672 C C . ALA A 1 90 ? 9.561 5.273 -15.966 1.00 97.69 90 ALA A C 1
ATOM 674 O O . ALA A 1 90 ? 9.125 5.554 -14.850 1.00 97.69 90 ALA A O 1
ATOM 675 N N . LYS A 1 91 ? 9.796 6.217 -16.890 1.00 97.25 91 LYS A N 1
ATOM 676 C CA . LYS A 1 91 ? 9.619 7.660 -16.637 1.00 97.25 91 LYS A CA 1
ATOM 677 C C . LYS A 1 91 ? 8.178 8.045 -16.306 1.00 97.25 91 LYS A C 1
ATOM 679 O O . LYS A 1 91 ? 7.979 8.967 -15.520 1.00 97.25 91 LYS A O 1
ATOM 684 N N . GLN A 1 92 ? 7.189 7.365 -16.890 1.00 97.25 92 GLN A N 1
ATOM 685 C CA . GLN A 1 92 ? 5.768 7.674 -16.677 1.00 97.25 92 GLN A CA 1
ATOM 686 C C . GLN A 1 92 ? 5.322 7.424 -15.230 1.00 97.25 92 GLN A C 1
ATOM 688 O O . GLN A 1 92 ? 4.380 8.064 -14.778 1.00 97.25 92 GLN A O 1
ATOM 693 N N . PHE A 1 93 ? 6.017 6.562 -14.476 1.00 96.62 93 PHE A N 1
ATOM 694 C CA . PHE A 1 93 ? 5.742 6.377 -13.046 1.00 96.62 93 PHE A CA 1
ATOM 695 C C . PHE A 1 93 ? 6.158 7.575 -12.182 1.00 96.62 93 PHE A C 1
ATOM 697 O O . PHE A 1 93 ? 5.740 7.666 -11.033 1.00 96.62 93 PHE A O 1
ATOM 704 N N . GLY A 1 94 ? 7.031 8.459 -12.681 1.00 96.25 94 GLY A N 1
ATOM 705 C CA . GLY A 1 94 ? 7.516 9.612 -11.916 1.00 96.25 94 GLY A CA 1
ATOM 706 C C . GLY A 1 94 ? 8.365 9.260 -10.686 1.00 96.25 94 GLY A C 1
ATOM 707 O O . GLY A 1 94 ? 8.668 10.143 -9.887 1.00 96.25 94 GLY A O 1
ATOM 708 N N . ILE A 1 95 ? 8.774 7.997 -10.528 1.00 97.44 95 ILE A N 1
ATOM 709 C CA . ILE A 1 95 ? 9.591 7.543 -9.400 1.00 97.44 95 ILE A CA 1
ATOM 710 C C . ILE A 1 95 ? 11.053 7.959 -9.637 1.00 97.44 95 ILE A C 1
ATOM 712 O O . ILE A 1 95 ? 11.635 7.591 -10.665 1.00 97.44 95 ILE A O 1
ATOM 716 N N . PRO A 1 96 ? 11.700 8.681 -8.701 1.00 97.31 96 PRO A N 1
ATOM 717 C CA . PRO A 1 96 ? 13.102 9.064 -8.842 1.00 97.31 96 PRO A CA 1
ATOM 718 C C . PRO A 1 96 ? 14.004 7.856 -9.115 1.00 97.31 96 PRO A C 1
ATOM 720 O O . PRO A 1 96 ? 13.820 6.794 -8.527 1.00 97.31 96 PRO A O 1
ATOM 723 N N . ASN A 1 97 ? 14.995 8.014 -9.994 1.00 96.31 97 ASN A N 1
ATOM 724 C CA . ASN A 1 97 ? 15.997 6.996 -10.354 1.00 96.31 97 ASN A CA 1
ATOM 725 C C . ASN A 1 97 ? 15.457 5.665 -10.929 1.00 96.31 97 ASN A C 1
ATOM 727 O O . ASN A 1 97 ? 16.256 4.769 -11.190 1.00 96.31 97 ASN A O 1
ATOM 731 N N . MET A 1 98 ? 14.152 5.534 -11.186 1.00 96.38 98 MET A N 1
ATOM 732 C CA . MET A 1 98 ? 13.575 4.406 -11.922 1.00 96.38 98 MET A CA 1
ATOM 733 C C . MET A 1 98 ? 13.647 4.703 -13.423 1.00 96.38 98 MET A C 1
ATOM 735 O O . MET A 1 98 ? 12.777 5.368 -13.978 1.00 96.38 98 MET A O 1
ATOM 739 N N . THR A 1 99 ? 14.721 4.268 -14.087 1.00 96.31 99 THR A N 1
ATOM 740 C CA . THR A 1 99 ? 15.016 4.702 -15.469 1.00 96.31 99 THR A CA 1
ATOM 741 C C . THR A 1 99 ? 14.804 3.645 -16.542 1.00 96.31 99 THR A C 1
ATOM 743 O O . THR A 1 99 ? 14.689 4.010 -17.709 1.00 96.31 99 THR A O 1
ATOM 746 N N . GLU A 1 100 ? 14.787 2.360 -16.182 1.00 95.56 100 GLU A N 1
ATOM 747 C CA . GLU A 1 100 ? 14.843 1.246 -17.150 1.00 95.56 100 GLU A CA 1
ATOM 748 C C . GLU A 1 100 ? 13.813 0.144 -16.882 1.00 95.56 100 GLU A C 1
ATOM 750 O O . GLU A 1 100 ? 13.663 -0.782 -17.678 1.00 95.56 100 GLU A O 1
ATOM 755 N N . TRP A 1 101 ? 13.088 0.211 -15.766 1.00 95.94 101 TRP A N 1
ATOM 756 C CA . TRP A 1 101 ? 12.149 -0.836 -15.398 1.00 95.94 101 TRP A CA 1
ATOM 757 C C . TRP A 1 101 ? 10.716 -0.460 -15.750 1.00 95.94 101 TRP A C 1
ATOM 759 O O . TRP A 1 101 ? 10.147 0.470 -15.193 1.00 95.94 101 TRP A O 1
ATOM 769 N N . CYS A 1 102 ? 10.112 -1.244 -16.638 1.00 96.81 102 CYS A N 1
ATOM 770 C CA . CYS A 1 102 ? 8.670 -1.271 -16.833 1.00 96.81 102 CYS A CA 1
ATOM 771 C C . CYS A 1 102 ? 8.118 -2.508 -16.105 1.00 96.81 102 CYS A C 1
ATOM 773 O O . CYS A 1 102 ? 8.494 -3.629 -16.471 1.00 96.81 102 CYS A O 1
ATOM 775 N N . PRO A 1 103 ? 7.278 -2.363 -15.061 1.00 95.81 103 PRO A N 1
ATOM 776 C CA . PRO A 1 103 ? 6.718 -3.496 -14.331 1.00 95.81 103 PRO A CA 1
ATOM 777 C C . PRO A 1 103 ? 5.986 -4.453 -15.287 1.00 95.81 103 PRO A C 1
ATOM 779 O O . PRO A 1 103 ? 5.020 -4.046 -15.925 1.00 95.81 103 PRO A O 1
ATOM 782 N N . PRO A 1 104 ? 6.402 -5.722 -15.431 1.00 94.25 104 PRO A N 1
ATOM 783 C CA . PRO A 1 104 ? 5.871 -6.568 -16.500 1.00 94.25 104 PRO A CA 1
ATOM 784 C C . PRO A 1 104 ? 4.560 -7.279 -16.172 1.00 94.25 104 PRO A C 1
ATOM 786 O O . PRO A 1 104 ? 3.958 -7.885 -17.056 1.00 94.25 104 PRO A O 1
ATOM 789 N N . THR A 1 105 ? 4.122 -7.267 -14.914 1.00 93.81 105 THR A N 1
ATOM 790 C CA . THR A 1 105 ? 2.890 -7.938 -14.491 1.00 93.81 105 THR A CA 1
ATOM 791 C C . THR A 1 105 ? 2.079 -7.064 -13.540 1.00 93.81 105 THR A C 1
ATOM 793 O O . THR A 1 105 ? 2.623 -6.183 -12.875 1.00 93.81 105 THR A O 1
ATOM 796 N N . LEU A 1 106 ? 0.780 -7.366 -13.409 1.00 92.88 106 LEU A N 1
ATOM 797 C CA . LEU A 1 106 ? -0.087 -6.757 -12.387 1.00 92.88 106 LEU A CA 1
ATOM 798 C C . LEU A 1 106 ? 0.490 -6.928 -10.976 1.00 92.88 106 LEU A C 1
ATOM 800 O O . LEU A 1 106 ? 0.322 -6.075 -10.112 1.00 92.88 106 LEU A O 1
ATOM 804 N N . GLN A 1 107 ? 1.193 -8.037 -10.744 1.00 93.50 107 GLN A N 1
ATOM 805 C CA . GLN A 1 107 ? 1.804 -8.326 -9.459 1.00 93.50 107 GLN A CA 1
ATOM 806 C C . GLN A 1 107 ? 3.023 -7.448 -9.175 1.00 93.50 107 GLN A C 1
ATOM 808 O O . GLN A 1 107 ? 3.207 -7.044 -8.030 1.00 93.50 107 GLN A O 1
ATOM 813 N N . ASP A 1 108 ? 3.831 -7.146 -10.196 1.00 95.00 108 ASP A N 1
ATOM 814 C CA . ASP A 1 108 ? 4.965 -6.231 -10.057 1.00 95.00 108 ASP A CA 1
ATOM 815 C C . ASP A 1 108 ? 4.469 -4.828 -9.649 1.00 95.00 108 ASP A C 1
ATOM 817 O O . ASP A 1 108 ? 5.004 -4.245 -8.709 1.00 95.00 108 ASP A O 1
ATOM 821 N N . ILE A 1 109 ? 3.396 -4.328 -10.279 1.00 95.38 109 ILE A N 1
ATOM 822 C CA . ILE A 1 109 ? 2.770 -3.052 -9.890 1.00 95.38 109 ILE A CA 1
ATOM 823 C C . ILE A 1 109 ? 2.157 -3.113 -8.498 1.00 95.38 109 ILE A C 1
ATOM 825 O O . ILE A 1 109 ? 2.409 -2.221 -7.695 1.00 95.38 109 ILE A O 1
ATOM 829 N N . GLY A 1 110 ? 1.372 -4.147 -8.188 1.00 95.25 110 GLY A N 1
ATOM 830 C CA . GLY A 1 110 ? 0.726 -4.256 -6.881 1.00 95.25 110 GLY A CA 1
ATOM 831 C C . GLY A 1 110 ? 1.742 -4.277 -5.734 1.00 95.25 110 GLY A C 1
ATOM 832 O O . GLY A 1 110 ? 1.537 -3.632 -4.711 1.00 95.25 110 GLY A O 1
ATOM 833 N N . GLN A 1 111 ? 2.878 -4.961 -5.909 1.00 95.81 111 GLN A N 1
ATOM 834 C CA . GLN A 1 111 ? 3.955 -4.963 -4.912 1.00 95.81 111 GLN A CA 1
ATOM 835 C C . GLN A 1 111 ? 4.696 -3.626 -4.822 1.00 95.81 111 GLN A C 1
ATOM 837 O O . GLN A 1 111 ? 5.031 -3.199 -3.716 1.00 95.81 111 GLN A O 1
ATOM 842 N N . LEU A 1 112 ? 4.930 -2.953 -5.954 1.00 96.88 112 LEU A N 1
ATOM 843 C CA . LEU A 1 112 ? 5.495 -1.603 -5.964 1.00 96.88 112 LEU A CA 1
ATOM 844 C C . LEU A 1 112 ? 4.575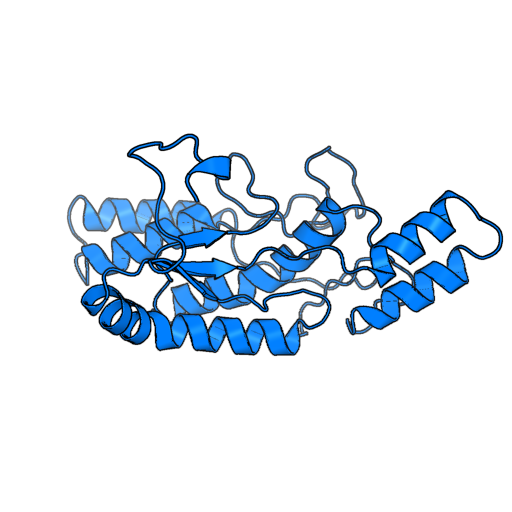 -0.614 -5.235 1.00 96.88 112 LEU A C 1
ATOM 846 O O . LEU A 1 112 ? 5.030 0.141 -4.384 1.00 96.88 112 LEU A O 1
ATOM 850 N N . ALA A 1 113 ? 3.269 -0.675 -5.496 1.00 97.12 113 ALA A N 1
ATOM 851 C CA . ALA A 1 113 ? 2.280 0.124 -4.788 1.00 97.12 113 ALA A CA 1
ATOM 852 C C . ALA A 1 113 ? 2.301 -0.180 -3.284 1.00 97.12 113 ALA A C 1
ATOM 854 O O . ALA A 1 113 ? 2.423 0.735 -2.474 1.00 97.12 113 ALA A O 1
ATOM 855 N N . ASN A 1 114 ? 2.268 -1.457 -2.892 1.00 97.38 114 ASN A N 1
ATOM 856 C CA . ASN A 1 114 ? 2.318 -1.869 -1.486 1.00 97.38 114 ASN A CA 1
ATOM 857 C C . ASN A 1 114 ? 3.551 -1.340 -0.742 1.00 97.38 114 ASN A C 1
ATOM 859 O O . ASN A 1 114 ? 3.433 -0.962 0.428 1.00 97.38 114 ASN A O 1
ATOM 863 N N . TYR A 1 115 ? 4.713 -1.289 -1.407 1.00 97.88 115 TYR A N 1
ATOM 864 C CA . TYR A 1 115 ? 5.931 -0.697 -0.847 1.00 97.88 115 TYR A CA 1
ATOM 865 C C . TYR A 1 115 ? 5.718 0.757 -0.401 1.00 97.88 115 TYR A C 1
ATOM 867 O O . TYR A 1 115 ? 6.273 1.160 0.621 1.00 97.88 115 TYR A O 1
ATOM 875 N N . TYR A 1 116 ? 4.880 1.525 -1.095 1.00 98.19 116 TYR A N 1
ATOM 876 C CA . TYR A 1 116 ? 4.537 2.889 -0.697 1.00 98.19 116 TYR A CA 1
ATOM 877 C C . TYR A 1 116 ? 3.305 2.962 0.216 1.00 98.19 116 TYR A C 1
ATOM 879 O O . TYR A 1 116 ? 3.308 3.712 1.193 1.00 98.19 116 TYR A O 1
ATOM 887 N N . LYS A 1 117 ? 2.293 2.109 0.011 1.00 97.75 117 LYS A N 1
ATOM 888 C CA . LYS A 1 117 ? 1.057 2.098 0.823 1.00 97.75 117 LYS A CA 1
ATOM 889 C C . LYS A 1 117 ? 1.278 1.749 2.289 1.00 97.75 117 LYS A C 1
ATOM 891 O O . LYS A 1 117 ? 0.520 2.210 3.142 1.00 97.75 117 LYS A O 1
ATOM 896 N N . GLN A 1 118 ? 2.327 0.992 2.619 1.00 97.94 118 GLN A N 1
ATOM 897 C CA . GLN A 1 118 ? 2.688 0.738 4.020 1.00 97.94 118 GLN A CA 1
ATOM 898 C C . GLN A 1 118 ? 2.920 2.039 4.816 1.00 97.94 118 GLN A C 1
ATOM 900 O O . GLN A 1 118 ? 2.673 2.061 6.018 1.00 97.94 118 GLN A O 1
ATOM 905 N N . ILE A 1 119 ? 3.347 3.126 4.156 1.00 98.25 119 ILE A N 1
ATOM 906 C CA . ILE A 1 119 ? 3.662 4.411 4.795 1.00 98.25 119 ILE A CA 1
ATOM 907 C C . ILE A 1 119 ? 2.400 5.016 5.408 1.00 98.25 119 ILE A C 1
ATOM 909 O O . ILE A 1 119 ? 2.351 5.267 6.609 1.00 98.25 119 ILE A O 1
ATOM 913 N N . THR A 1 120 ? 1.359 5.225 4.603 1.00 98.25 120 THR A N 1
ATOM 914 C CA . THR A 1 120 ? 0.132 5.900 5.050 1.00 98.25 120 THR A CA 1
ATOM 915 C C . THR A 1 120 ? -0.703 5.022 5.979 1.00 98.25 120 THR A C 1
ATOM 917 O O . THR A 1 120 ? -1.349 5.541 6.891 1.00 98.25 120 THR A O 1
ATOM 920 N N . LEU A 1 121 ? -0.650 3.695 5.808 1.00 98.44 121 LEU A N 1
ATOM 921 C CA . LEU A 1 121 ? -1.243 2.733 6.741 1.00 98.44 121 LEU A CA 1
ATOM 922 C C . LEU A 1 121 ? -0.591 2.821 8.126 1.00 98.44 121 LEU A C 1
ATOM 924 O O . LEU A 1 121 ? -1.296 2.886 9.136 1.00 98.44 121 LEU A O 1
ATOM 928 N N . GLU A 1 122 ? 0.740 2.860 8.179 1.00 98.56 122 GLU A N 1
ATOM 929 C CA . GLU A 1 122 ? 1.469 2.973 9.440 1.00 98.56 122 GLU A CA 1
ATOM 930 C C . GLU A 1 122 ? 1.285 4.340 10.084 1.00 98.56 122 GLU A C 1
ATOM 932 O O . GLU A 1 122 ? 1.047 4.421 11.285 1.00 98.56 122 GLU A O 1
ATOM 937 N N . GLU A 1 123 ? 1.323 5.416 9.301 1.00 98.56 123 GLU A N 1
ATOM 938 C CA . GLU A 1 123 ? 1.035 6.758 9.799 1.00 98.56 123 GLU A CA 1
ATOM 939 C C . GLU A 1 123 ? -0.364 6.841 10.404 1.00 98.56 123 GLU A C 1
ATOM 941 O O . GLU A 1 123 ? -0.523 7.399 11.489 1.00 98.56 123 GLU A O 1
ATOM 946 N N . ALA A 1 124 ? -1.376 6.274 9.744 1.00 98.44 124 ALA A N 1
ATOM 947 C CA . ALA A 1 124 ? -2.731 6.271 10.274 1.00 98.44 124 ALA A CA 1
ATOM 948 C C . ALA A 1 124 ? -2.820 5.514 11.602 1.00 98.44 124 ALA A C 1
ATOM 950 O O . ALA A 1 124 ? -3.472 5.989 12.533 1.00 98.44 124 ALA A O 1
ATOM 951 N N . TYR A 1 125 ? -2.122 4.384 11.717 1.00 98.50 125 TYR A N 1
ATOM 952 C CA . TYR A 1 125 ? -2.044 3.629 12.961 1.00 98.50 125 TYR A CA 1
ATOM 953 C C . TYR A 1 125 ? -1.335 4.410 14.076 1.00 98.50 125 TYR A C 1
ATOM 955 O O . TYR A 1 125 ? -1.911 4.635 15.140 1.00 98.50 125 TYR A O 1
ATOM 963 N N . VAL A 1 126 ? -0.103 4.861 13.827 1.00 98.06 126 VAL A N 1
ATOM 964 C CA . VAL A 1 126 ? 0.756 5.529 14.817 1.00 98.06 126 VAL A CA 1
ATOM 965 C C . VAL A 1 126 ? 0.150 6.848 15.293 1.00 98.06 126 VAL A C 1
ATOM 967 O O . VAL A 1 126 ? 0.221 7.166 16.479 1.00 98.06 126 VAL A O 1
ATOM 970 N N . ASN A 1 127 ? -0.474 7.610 14.393 1.00 98.12 127 ASN A N 1
ATOM 971 C CA . ASN A 1 127 ? -1.091 8.893 14.728 1.00 98.12 127 ASN A CA 1
ATOM 972 C C . ASN A 1 127 ? -2.542 8.765 15.227 1.00 98.12 127 ASN A C 1
ATOM 974 O O . ASN A 1 127 ? -3.178 9.783 15.508 1.00 98.12 127 ASN A O 1
ATOM 978 N N . GLY A 1 128 ? -3.092 7.548 15.313 1.00 97.25 128 GLY A N 1
ATOM 979 C CA . GLY A 1 128 ? -4.474 7.321 15.740 1.00 97.25 128 GLY A CA 1
ATOM 980 C C . GLY A 1 128 ? -5.523 7.920 14.795 1.00 97.25 128 GLY A C 1
ATOM 981 O O . GLY A 1 128 ? -6.614 8.292 15.234 1.00 97.25 128 GLY A O 1
ATOM 982 N N . TRP A 1 129 ? -5.210 8.050 13.503 1.00 98.06 129 TRP A N 1
ATOM 983 C CA . TRP A 1 129 ? -6.190 8.453 12.492 1.00 98.06 129 TRP A CA 1
ATOM 984 C C . TRP A 1 129 ? -7.218 7.345 12.266 1.00 98.06 129 TRP A C 1
ATOM 986 O O . TRP A 1 129 ? -7.035 6.206 12.686 1.00 98.06 129 TRP A O 1
ATOM 996 N N . GLY A 1 130 ? -8.340 7.664 11.623 1.00 96.44 130 GLY A N 1
ATOM 997 C CA . GLY A 1 130 ? -9.389 6.680 11.381 1.00 96.44 130 GLY A CA 1
ATOM 998 C C . GLY A 1 130 ? -9.167 5.878 10.102 1.00 96.44 130 GLY A C 1
ATOM 999 O O . GLY A 1 130 ? -8.809 6.440 9.075 1.00 96.44 130 GLY A O 1
ATOM 1000 N N . PHE A 1 131 ? -9.514 4.591 10.102 1.00 98.06 131 PHE A N 1
ATOM 1001 C CA . PHE A 1 131 ? -9.639 3.821 8.856 1.00 98.06 131 PHE A CA 1
ATOM 1002 C C . PHE A 1 131 ? -11.071 3.851 8.299 1.00 98.06 131 PHE A C 1
ATOM 1004 O O . PHE A 1 131 ? -12.022 3.995 9.085 1.00 98.06 131 PHE A O 1
ATOM 1011 N N . PRO A 1 132 ? -11.261 3.770 6.966 1.00 97.50 132 PRO A N 1
ATOM 1012 C CA . PRO A 1 132 ? -12.577 3.588 6.340 1.00 97.50 132 PRO A CA 1
ATOM 1013 C C . PRO A 1 132 ? -13.241 2.282 6.810 1.00 97.50 132 PRO A C 1
ATOM 1015 O O . PRO A 1 132 ? -12.662 1.518 7.582 1.00 97.50 132 PRO A O 1
ATOM 1018 N N . ASN A 1 133 ? -14.476 2.007 6.380 1.00 96.81 133 ASN A N 1
ATOM 1019 C CA . ASN A 1 133 ? -15.129 0.746 6.741 1.00 96.81 133 ASN A CA 1
ATOM 1020 C C . ASN A 1 133 ? -14.431 -0.468 6.120 1.00 96.81 133 ASN A C 1
ATOM 1022 O O . ASN A 1 133 ? -14.380 -1.516 6.759 1.00 96.81 133 ASN A O 1
ATOM 1026 N N . ALA A 1 134 ? -13.898 -0.325 4.907 1.00 95.38 134 ALA A N 1
ATOM 1027 C CA . ALA A 1 134 ? -12.977 -1.294 4.336 1.00 95.38 134 ALA A CA 1
ATOM 1028 C C . ALA A 1 134 ? -12.002 -0.631 3.357 1.00 95.38 134 ALA A C 1
ATOM 1030 O O . ALA A 1 134 ? -12.284 0.414 2.764 1.00 95.38 134 ALA A O 1
ATOM 1031 N N . ILE A 1 135 ? -10.856 -1.285 3.199 1.00 96.62 135 ILE A N 1
ATOM 1032 C CA . ILE A 1 135 ? -9.828 -0.972 2.215 1.00 96.62 135 ILE A CA 1
ATOM 1033 C C . ILE A 1 135 ? -9.682 -2.210 1.336 1.00 96.62 135 ILE A C 1
ATOM 1035 O O . ILE A 1 135 ? -9.603 -3.327 1.853 1.00 96.62 135 ILE A O 1
ATOM 1039 N N . TYR A 1 136 ? -9.648 -2.021 0.022 1.00 92.56 136 TYR A N 1
ATOM 1040 C CA . TYR A 1 136 ? -9.191 -3.057 -0.900 1.00 92.56 136 TYR A CA 1
ATOM 1041 C C . TYR A 1 136 ? -7.809 -2.676 -1.423 1.00 92.56 136 TYR A C 1
ATOM 1043 O O . TYR A 1 136 ? -7.560 -1.525 -1.782 1.00 92.56 136 TYR A O 1
ATOM 1051 N N . ILE A 1 137 ? -6.911 -3.654 -1.393 1.00 94.88 137 ILE A N 1
ATOM 1052 C CA . ILE A 1 137 ? -5.476 -3.519 -1.627 1.00 94.88 137 ILE A CA 1
ATOM 1053 C C . ILE A 1 137 ? -4.981 -4.758 -2.373 1.00 94.88 137 ILE A C 1
ATOM 1055 O O . ILE A 1 137 ? -5.577 -5.835 -2.255 1.00 94.88 137 ILE A O 1
ATOM 1059 N N . ASP A 1 138 ? -3.902 -4.611 -3.131 1.00 92.94 138 ASP A N 1
ATOM 1060 C CA . ASP A 1 138 ? -3.337 -5.699 -3.920 1.00 92.94 138 ASP A CA 1
ATOM 1061 C C . ASP A 1 138 ? -2.403 -6.590 -3.098 1.00 92.94 138 ASP A C 1
ATOM 1063 O O . ASP A 1 138 ? -1.756 -6.164 -2.144 1.00 92.94 138 ASP A O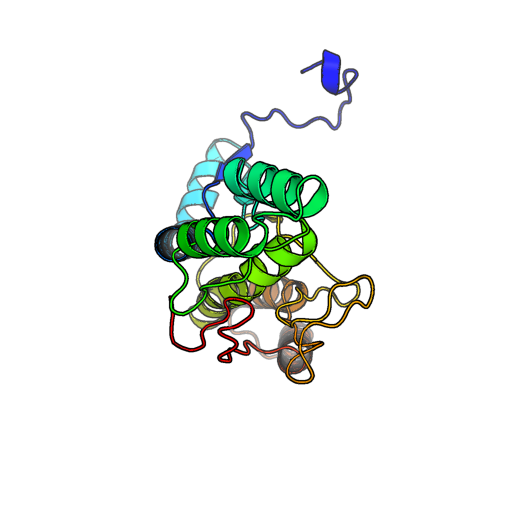 1
ATOM 1067 N N . GLY A 1 139 ? -2.280 -7.855 -3.503 1.00 88.44 139 GLY A N 1
ATOM 1068 C CA . GLY A 1 139 ? -1.203 -8.726 -3.022 1.00 88.44 139 GLY A CA 1
ATOM 1069 C C . GLY A 1 139 ? -1.243 -9.067 -1.528 1.00 88.44 139 GLY A C 1
ATOM 1070 O O . GLY A 1 139 ? -0.176 -9.235 -0.933 1.00 88.44 139 GLY A O 1
ATOM 1071 N N . LEU A 1 140 ? -2.440 -9.182 -0.937 1.00 92.56 140 LEU A N 1
ATOM 1072 C CA . LEU A 1 140 ? -2.618 -9.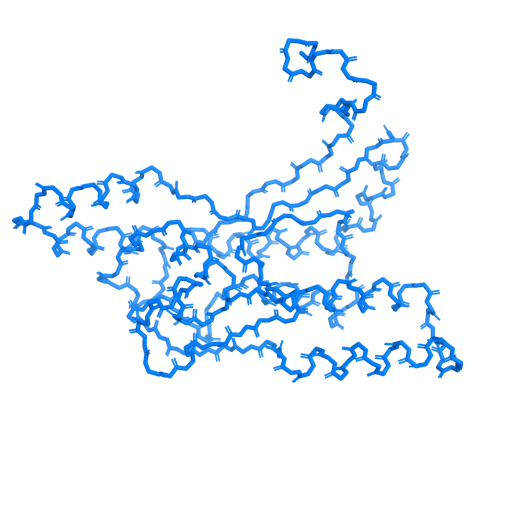721 0.413 1.00 92.56 140 LEU A CA 1
ATOM 1073 C C . LEU A 1 140 ? -2.193 -11.198 0.454 1.00 92.56 140 LEU A C 1
ATOM 1075 O O . LEU A 1 140 ? -2.735 -12.030 -0.275 1.00 92.56 140 LEU A O 1
ATOM 1079 N N . ASP A 1 141 ? -1.226 -11.510 1.309 1.00 90.94 141 ASP A N 1
ATOM 1080 C CA . ASP A 1 141 ? -0.667 -12.846 1.494 1.00 90.94 141 ASP A CA 1
ATOM 1081 C C . ASP A 1 141 ? -1.355 -13.600 2.649 1.00 90.94 141 ASP A C 1
ATOM 1083 O O . ASP A 1 141 ? -2.136 -13.039 3.422 1.00 90.94 141 ASP A O 1
ATOM 1087 N N . TRP A 1 142 ? -1.066 -14.895 2.783 1.00 91.19 142 TRP A N 1
ATOM 1088 C CA . TRP A 1 142 ? -1.739 -15.813 3.708 1.00 91.19 142 TRP A CA 1
ATOM 1089 C C . TRP A 1 142 ? -1.605 -15.442 5.194 1.00 91.19 142 TRP A C 1
ATOM 1091 O O . TRP A 1 142 ? -2.484 -15.799 5.975 1.00 91.19 142 TRP A O 1
ATOM 1101 N N . ASP A 1 143 ? -0.549 -14.723 5.593 1.00 93.00 143 ASP A N 1
ATOM 1102 C CA . ASP A 1 143 ? -0.370 -14.231 6.974 1.00 93.00 143 ASP A CA 1
ATOM 1103 C C . ASP A 1 143 ? -1.049 -12.865 7.202 1.00 93.00 143 ASP A C 1
ATOM 1105 O O . ASP A 1 143 ? -0.813 -12.188 8.200 1.00 93.00 143 ASP A O 1
ATOM 1109 N N . GLY A 1 144 ? -1.884 -12.417 6.257 1.00 95.88 144 GLY A N 1
ATOM 1110 C CA . GLY A 1 144 ? -2.537 -11.110 6.310 1.00 95.88 144 GLY A CA 1
ATOM 1111 C C . GLY A 1 144 ? -1.577 -9.941 6.075 1.00 95.88 144 GLY A C 1
ATOM 1112 O O . GLY A 1 144 ? -1.883 -8.807 6.442 1.00 95.88 144 GLY A O 1
ATOM 1113 N N . THR A 1 145 ? -0.417 -10.200 5.475 1.00 97.31 145 THR A N 1
ATOM 1114 C CA . THR A 1 145 ? 0.580 -9.186 5.127 1.00 97.31 145 THR A CA 1
ATOM 1115 C C . THR A 1 145 ? 0.415 -8.728 3.682 1.00 97.31 145 THR A C 1
ATOM 1117 O O . THR A 1 145 ? -0.101 -9.464 2.846 1.00 97.31 145 THR A O 1
ATOM 1120 N N . ILE A 1 146 ? 0.873 -7.520 3.365 1.00 97.19 146 ILE A N 1
ATOM 1121 C CA . ILE A 1 146 ? 1.060 -7.087 1.974 1.00 97.19 146 ILE A CA 1
ATOM 1122 C C . ILE A 1 146 ? 2.545 -7.167 1.632 1.00 97.19 146 ILE A C 1
ATOM 1124 O O . ILE A 1 146 ? 3.393 -6.740 2.418 1.00 97.19 146 ILE A O 1
ATOM 1128 N N . ARG A 1 147 ? 2.881 -7.744 0.475 1.00 95.50 147 ARG A N 1
ATOM 1129 C CA . ARG A 1 147 ? 4.278 -7.860 0.031 1.00 95.50 147 ARG A CA 1
ATOM 1130 C C . ARG A 1 147 ? 4.807 -6.503 -0.418 1.00 95.50 147 ARG A C 1
ATOM 1132 O O . ARG A 1 147 ? 4.239 -5.912 -1.331 1.00 95.50 147 ARG A O 1
ATOM 1139 N N . THR A 1 148 ? 5.903 -6.069 0.195 1.00 95.88 148 THR A N 1
ATOM 1140 C CA . THR A 1 148 ? 6.647 -4.847 -0.155 1.00 95.88 148 THR A CA 1
ATOM 1141 C C . THR A 1 148 ? 7.983 -5.186 -0.817 1.00 95.88 148 THR A C 1
ATOM 1143 O O . THR A 1 148 ? 8.523 -4.390 -1.589 1.00 95.88 148 THR A O 1
ATOM 1146 N N . GLY A 1 149 ? 8.493 -6.391 -0.544 1.00 94.69 149 GLY A N 1
ATOM 1147 C CA . GLY A 1 149 ? 9.703 -6.952 -1.120 1.00 94.69 149 GLY A CA 1
ATOM 1148 C C . GLY A 1 149 ? 9.627 -7.188 -2.624 1.00 94.69 149 GLY A C 1
ATOM 1149 O O . GLY A 1 149 ? 8.623 -6.914 -3.283 1.00 94.69 149 GLY A O 1
ATOM 1150 N N . THR A 1 150 ? 10.725 -7.696 -3.170 1.00 92.75 150 THR A N 1
ATOM 1151 C CA . THR A 1 150 ? 10.936 -7.827 -4.619 1.00 92.75 150 THR A CA 1
ATOM 1152 C C . THR A 1 150 ? 10.602 -9.225 -5.159 1.00 92.75 150 THR A C 1
ATOM 1154 O O . THR A 1 150 ? 10.525 -9.427 -6.373 1.00 92.75 150 THR A O 1
ATOM 1157 N N . GLN A 1 151 ? 10.371 -10.210 -4.281 1.00 93.44 151 GLN A N 1
ATOM 1158 C CA . GLN A 1 151 ? 9.902 -11.533 -4.679 1.00 93.44 151 GLN A CA 1
ATOM 1159 C C . GLN A 1 151 ? 8.384 -11.520 -4.902 1.00 93.44 151 GLN A C 1
ATOM 1161 O O . GLN A 1 151 ? 7.589 -11.298 -3.984 1.00 93.44 151 GLN A O 1
ATOM 1166 N N . LEU A 1 152 ? 7.971 -11.857 -6.122 1.00 90.69 152 LEU A N 1
ATOM 1167 C CA . LEU A 1 152 ? 6.566 -12.028 -6.486 1.00 90.69 152 LEU A CA 1
ATOM 1168 C C . LEU A 1 152 ? 5.938 -13.212 -5.716 1.00 90.69 152 LEU A C 1
ATOM 1170 O O . LEU A 1 152 ? 6.632 -14.172 -5.371 1.00 90.69 152 LEU A O 1
ATOM 1174 N N . LEU A 1 153 ? 4.612 -13.225 -5.499 1.00 87.31 153 LEU A N 1
ATOM 1175 C CA . LEU A 1 153 ? 3.938 -14.335 -4.782 1.00 87.31 153 LEU A CA 1
ATOM 1176 C C . LEU A 1 153 ? 4.050 -15.677 -5.526 1.00 87.31 153 LEU A C 1
ATOM 1178 O O . LEU A 1 153 ? 3.906 -16.730 -4.915 1.00 87.31 153 LEU A O 1
ATOM 1182 N N . ASN A 1 154 ? 4.334 -15.661 -6.832 1.00 86.38 154 ASN A N 1
ATOM 1183 C CA . ASN A 1 154 ? 4.623 -16.877 -7.600 1.00 86.38 154 ASN A CA 1
ATOM 1184 C C . ASN A 1 154 ? 6.055 -17.418 -7.389 1.00 86.38 154 ASN A C 1
ATOM 1186 O O . ASN A 1 154 ? 6.434 -18.407 -8.012 1.00 86.38 154 ASN A O 1
ATOM 1190 N N . GLY A 1 155 ? 6.859 -16.772 -6.540 1.00 88.19 155 GLY A N 1
ATOM 1191 C CA . GLY A 1 155 ? 8.227 -17.170 -6.217 1.00 88.19 155 GLY A CA 1
ATOM 1192 C C . GLY A 1 155 ? 9.311 -16.550 -7.101 1.00 88.19 155 GLY A C 1
ATOM 1193 O O . GLY A 1 155 ? 10.493 -16.780 -6.841 1.00 88.19 155 GLY A O 1
ATOM 1194 N N . ARG A 1 156 ? 8.959 -15.758 -8.125 1.00 88.25 156 ARG A N 1
ATOM 1195 C CA . ARG A 1 156 ? 9.945 -15.077 -8.976 1.00 88.25 156 ARG A CA 1
ATOM 1196 C C . ARG A 1 156 ? 10.684 -14.007 -8.174 1.00 88.25 156 ARG A C 1
ATOM 1198 O O . ARG A 1 156 ? 10.068 -13.055 -7.706 1.00 88.25 156 ARG A O 1
ATOM 1205 N N . LYS A 1 157 ? 12.004 -14.154 -8.061 1.00 88.56 157 LYS A N 1
ATOM 1206 C CA . LYS A 1 157 ? 12.898 -13.190 -7.405 1.00 88.56 157 LYS A CA 1
ATOM 1207 C C . LYS A 1 157 ? 13.382 -12.129 -8.392 1.00 88.56 157 LYS A C 1
ATOM 1209 O O . LYS A 1 157 ? 13.532 -12.419 -9.582 1.00 88.56 157 LYS A O 1
ATOM 1214 N N . ARG A 1 158 ? 13.618 -10.922 -7.886 1.00 82.00 158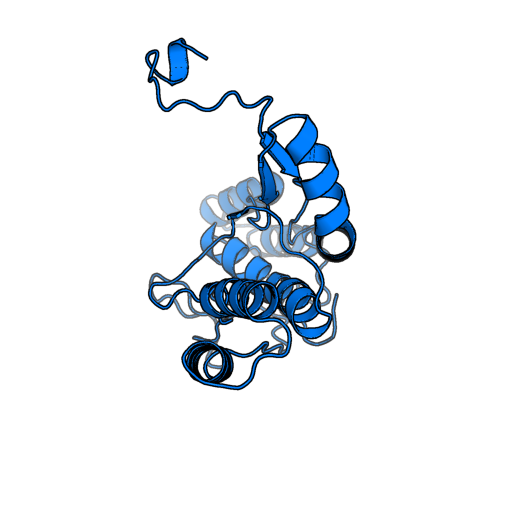 ARG A N 1
ATOM 1215 C CA . ARG A 1 158 ? 14.062 -9.744 -8.653 1.00 82.00 158 ARG A CA 1
ATOM 1216 C C . ARG A 1 158 ? 15.337 -9.131 -8.078 1.00 82.00 158 ARG A C 1
ATOM 1218 O O . ARG A 1 158 ? 16.194 -8.720 -8.851 1.00 82.00 158 ARG A O 1
ATOM 1225 N N . ASP A 1 159 ? 15.464 -9.161 -6.757 1.00 79.50 159 ASP A N 1
ATOM 1226 C CA . ASP A 1 159 ? 16.655 -8.785 -5.996 1.00 79.50 159 ASP A CA 1
ATOM 1227 C C . ASP A 1 159 ? 17.113 -9.986 -5.137 1.00 79.50 159 ASP A C 1
ATOM 1229 O O . ASP A 1 159 ? 16.433 -11.014 -5.057 1.00 79.50 159 ASP A O 1
ATOM 1233 N N . THR A 1 160 ? 18.287 -9.915 -4.525 1.00 76.88 160 THR A N 1
ATOM 1234 C CA . THR A 1 160 ? 18.740 -10.827 -3.472 1.00 76.88 160 THR A CA 1
ATOM 1235 C C . THR A 1 160 ? 18.368 -10.316 -2.086 1.00 76.88 160 THR A C 1
ATOM 1237 O O . THR A 1 160 ? 17.950 -11.127 -1.250 1.00 76.88 160 THR A O 1
ATOM 1240 N N . ASP A 1 161 ? 18.427 -9.001 -1.879 1.00 86.25 161 ASP A N 1
ATOM 1241 C CA . ASP A 1 161 ? 18.087 -8.354 -0.613 1.00 86.25 161 ASP A CA 1
ATOM 1242 C C . ASP A 1 161 ? 16.598 -7.953 -0.603 1.00 86.25 161 ASP A C 1
ATOM 1244 O O . ASP A 1 161 ? 15.958 -7.841 -1.647 1.00 86.25 161 ASP A O 1
ATOM 1248 N N . HIS A 1 162 ? 15.979 -7.881 0.581 1.00 92.94 162 HIS A N 1
ATOM 1249 C CA . HIS A 1 162 ? 14.555 -7.526 0.754 1.00 92.94 162 HIS A CA 1
ATOM 1250 C C . HIS A 1 162 ? 13.540 -8.354 -0.069 1.00 92.94 162 HIS A C 1
ATOM 1252 O O . HIS A 1 162 ? 12.428 -7.914 -0.360 1.00 92.94 162 HIS A O 1
ATOM 1258 N N . ASN A 1 163 ? 13.885 -9.591 -0.437 1.00 92.19 163 ASN A N 1
ATOM 1259 C CA . ASN A 1 163 ? 13.037 -10.446 -1.275 1.00 92.19 163 ASN A CA 1
ATOM 1260 C C . ASN A 1 163 ? 11.634 -10.656 -0.696 1.00 92.19 163 ASN A C 1
ATOM 1262 O O . ASN A 1 163 ? 10.629 -10.528 -1.391 1.00 92.19 163 ASN A O 1
ATOM 1266 N N . THR A 1 164 ? 11.573 -11.020 0.581 1.00 93.56 164 THR A N 1
ATOM 1267 C CA . THR A 1 164 ? 10.342 -11.472 1.236 1.00 93.56 164 THR A CA 1
ATOM 1268 C C . THR A 1 164 ? 9.754 -10.440 2.184 1.00 93.56 164 THR A C 1
ATOM 1270 O O . THR A 1 164 ? 8.847 -10.785 2.944 1.00 93.56 164 THR A O 1
ATOM 1273 N N . ASP A 1 165 ? 10.253 -9.207 2.148 1.00 95.81 165 ASP A N 1
ATOM 1274 C CA . ASP A 1 165 ? 9.770 -8.132 3.002 1.00 95.81 165 ASP A CA 1
ATOM 1275 C C . ASP A 1 165 ? 8.274 -7.901 2.784 1.00 95.81 165 ASP A C 1
ATOM 1277 O O . ASP A 1 165 ? 7.717 -8.066 1.688 1.00 95.81 165 ASP A O 1
ATOM 1281 N N . ALA A 1 166 ? 7.597 -7.605 3.883 1.00 97.12 166 ALA A N 1
ATOM 1282 C CA . ALA A 1 166 ? 6.158 -7.467 3.921 1.00 97.12 166 ALA A CA 1
ATOM 1283 C C . ALA A 1 166 ? 5.762 -6.555 5.077 1.00 97.12 166 ALA A C 1
ATOM 1285 O O . ALA A 1 166 ? 6.497 -6.439 6.058 1.00 97.12 166 ALA A O 1
ATOM 1286 N N . TYR A 1 167 ? 4.573 -5.974 4.967 1.00 98.38 167 TYR A N 1
ATOM 1287 C CA . TYR A 1 167 ? 3.963 -5.146 5.998 1.00 98.38 167 TYR A CA 1
ATOM 1288 C C . TYR A 1 167 ? 2.751 -5.851 6.617 1.00 98.38 167 TYR A C 1
ATOM 1290 O O . TYR A 1 167 ? 1.945 -6.450 5.898 1.00 98.38 167 TYR A O 1
ATOM 1298 N N . ALA A 1 168 ? 2.604 -5.766 7.942 1.00 98.38 168 ALA A N 1
ATOM 1299 C CA . ALA A 1 168 ? 1.562 -6.417 8.744 1.00 98.38 168 ALA A CA 1
ATOM 1300 C C . ALA A 1 168 ? 0.144 -5.827 8.565 1.00 98.38 168 ALA A C 1
ATOM 1302 O O . ALA A 1 168 ? -0.506 -5.463 9.542 1.00 98.38 168 ALA A O 1
ATOM 1303 N N . TYR A 1 169 ? -0.359 -5.725 7.334 1.00 98.31 169 TYR A N 1
ATOM 1304 C CA . TYR A 1 169 ? -1.610 -5.031 7.009 1.00 98.31 169 TYR A CA 1
ATOM 1305 C C . TYR A 1 169 ? -2.816 -5.459 7.865 1.00 98.31 169 TYR A C 1
ATOM 1307 O O . TYR A 1 169 ? -3.423 -4.619 8.532 1.00 98.31 169 TYR A O 1
ATOM 1315 N N . ALA A 1 170 ? -3.164 -6.748 7.876 1.00 97.81 170 ALA A N 1
ATOM 1316 C CA . ALA A 1 170 ? -4.334 -7.237 8.602 1.00 97.81 170 ALA A CA 1
ATOM 1317 C C . ALA A 1 170 ? -4.184 -7.021 10.113 1.00 97.81 170 ALA A C 1
ATOM 1319 O O . ALA A 1 170 ? -5.119 -6.553 10.762 1.00 97.81 170 ALA A O 1
ATOM 1320 N N . ASP A 1 171 ? -2.998 -7.293 10.662 1.00 98.44 171 ASP A N 1
ATOM 1321 C CA . ASP A 1 171 ? -2.712 -7.060 12.076 1.00 98.44 171 ASP A CA 1
ATOM 1322 C C . ASP A 1 171 ? -2.780 -5.570 12.433 1.00 98.44 171 ASP A C 1
ATOM 1324 O O . ASP A 1 171 ? -3.334 -5.241 13.477 1.00 98.44 171 ASP A O 1
ATOM 1328 N N . THR A 1 172 ? -2.329 -4.655 11.567 1.00 98.50 172 THR A N 1
ATOM 1329 C CA . THR A 1 172 ? -2.508 -3.203 11.745 1.00 98.50 172 THR A CA 1
ATOM 1330 C C . THR A 1 172 ? -3.990 -2.815 11.766 1.00 98.50 172 THR A C 1
ATOM 1332 O O . THR A 1 172 ? -4.419 -2.080 12.659 1.00 98.50 172 THR A O 1
ATOM 1335 N N . MET A 1 173 ? -4.805 -3.332 10.838 1.00 98.06 173 MET A N 1
ATOM 1336 C CA . MET A 1 173 ? -6.246 -3.038 10.811 1.00 98.06 173 MET A CA 1
ATOM 1337 C C . MET A 1 173 ? -6.959 -3.562 12.064 1.00 98.06 173 MET A C 1
ATOM 1339 O O . MET A 1 173 ? -7.800 -2.873 12.650 1.00 98.06 173 MET A O 1
ATOM 1343 N N . VAL A 1 174 ? -6.630 -4.780 12.502 1.00 98.06 174 VAL A N 1
ATOM 1344 C CA . VAL A 1 174 ? -7.209 -5.373 13.714 1.00 98.06 174 VAL A CA 1
ATOM 1345 C C . VAL A 1 174 ? -6.723 -4.630 14.960 1.00 98.06 174 VAL A C 1
ATOM 1347 O O . VAL A 1 174 ? -7.540 -4.312 15.823 1.00 98.06 174 VAL A O 1
ATOM 1350 N N . ALA A 1 175 ? -5.437 -4.282 15.034 1.00 98.25 175 ALA A N 1
ATOM 1351 C CA . ALA A 1 175 ? -4.859 -3.516 16.135 1.00 98.25 175 ALA A CA 1
ATOM 1352 C C . ALA A 1 175 ? -5.551 -2.166 16.306 1.00 98.25 175 ALA A C 1
ATOM 1354 O O . ALA A 1 175 ? -5.939 -1.825 17.422 1.00 98.25 175 ALA A O 1
ATOM 1355 N N . TRP A 1 176 ? -5.809 -1.447 15.213 1.00 98.12 176 TRP A N 1
ATOM 1356 C CA . TRP A 1 176 ? -6.550 -0.191 15.270 1.00 98.12 176 TRP A CA 1
ATOM 1357 C C . TRP A 1 176 ? -7.969 -0.374 15.824 1.00 98.12 176 TRP A C 1
ATOM 1359 O O . TRP A 1 176 ? -8.398 0.357 16.716 1.00 98.12 176 TRP A O 1
ATOM 1369 N N . ASN A 1 177 ? -8.702 -1.390 15.357 1.00 97.75 177 ASN A N 1
ATOM 1370 C CA . ASN A 1 177 ? -10.047 -1.667 15.873 1.00 97.75 177 ASN A CA 1
ATOM 1371 C C . ASN A 1 177 ? -10.025 -2.037 17.364 1.00 97.75 177 ASN A C 1
ATOM 1373 O O . ASN A 1 177 ? -10.903 -1.610 18.114 1.00 97.75 177 ASN A O 1
ATOM 1377 N N . VAL A 1 178 ? -9.011 -2.786 17.811 1.00 98.06 178 VAL A N 1
ATOM 1378 C CA . VAL A 1 178 ? -8.805 -3.096 19.232 1.00 98.06 178 VAL A CA 1
ATOM 1379 C C . VAL A 1 178 ? -8.493 -1.831 20.026 1.00 98.06 178 VAL A C 1
ATOM 1381 O O . VAL A 1 178 ? -9.069 -1.651 21.095 1.00 98.06 178 VAL A O 1
ATOM 1384 N N . GLN A 1 179 ? -7.647 -0.929 19.523 1.00 96.62 179 GLN A N 1
ATOM 1385 C CA . GLN A 1 179 ? -7.376 0.355 20.178 1.00 96.62 179 GLN A CA 1
ATOM 1386 C C . GLN A 1 179 ? -8.660 1.173 20.359 1.00 96.62 179 GLN A C 1
ATOM 1388 O O . GLN A 1 179 ? -8.941 1.627 21.466 1.00 96.62 179 GLN A O 1
ATOM 1393 N N . VAL A 1 180 ? -9.482 1.290 19.312 1.00 96.00 180 VAL A N 1
ATOM 1394 C CA . VAL A 1 180 ? -10.759 2.019 19.372 1.00 96.00 180 VAL A CA 1
ATOM 1395 C C . VAL A 1 180 ? -11.744 1.365 20.342 1.00 96.00 180 VAL A C 1
ATOM 1397 O O . VAL A 1 180 ? -12.383 2.061 21.129 1.00 96.00 180 VAL A O 1
ATOM 1400 N N . ALA A 1 181 ? -11.877 0.037 20.310 1.00 97.00 181 ALA A N 1
ATOM 1401 C CA . ALA A 1 181 ? -12.829 -0.682 21.154 1.00 97.00 181 ALA A CA 1
ATOM 1402 C C . ALA A 1 181 ? -12.410 -0.723 22.633 1.00 97.00 181 ALA A C 1
ATOM 1404 O O . ALA A 1 181 ? -13.260 -0.647 23.519 1.00 97.00 181 ALA A O 1
ATOM 1405 N N . CYS A 1 182 ? -11.111 -0.852 22.906 1.00 97.19 182 CYS A N 1
ATOM 1406 C CA . CYS A 1 182 ? -10.574 -0.983 24.259 1.00 97.19 182 CYS A CA 1
ATOM 1407 C C . CYS A 1 182 ? -10.182 0.351 24.907 1.00 97.19 182 CYS A C 1
ATOM 1409 O O . CYS A 1 182 ? -9.963 0.373 26.121 1.00 97.19 182 CYS A O 1
ATOM 1411 N N . GLY A 1 183 ? -10.051 1.439 24.139 1.00 95.12 183 GLY A N 1
ATOM 1412 C CA . GLY A 1 183 ? -9.575 2.734 24.636 1.00 95.12 183 GLY A CA 1
ATOM 1413 C C . GLY A 1 183 ? -8.254 2.591 25.395 1.00 95.12 183 GLY A C 1
ATOM 1414 O O . GLY A 1 183 ? -7.356 1.876 24.951 1.00 95.12 183 GLY A O 1
ATOM 1415 N N . ASP A 1 184 ? -8.167 3.170 26.592 1.00 93.94 184 ASP A N 1
ATOM 1416 C CA . ASP A 1 184 ? -6.973 3.109 27.452 1.00 93.94 184 ASP A CA 1
ATOM 1417 C C . ASP A 1 184 ? -6.880 1.840 28.317 1.00 93.94 184 ASP A C 1
ATOM 1419 O O . ASP A 1 184 ? -5.967 1.699 29.128 1.00 93.94 184 ASP A O 1
ATOM 1423 N N . SER A 1 185 ? -7.803 0.884 28.164 1.00 95.31 185 SER A N 1
ATOM 1424 C CA . SER A 1 185 ? -7.774 -0.343 28.963 1.00 95.31 185 SER A CA 1
ATOM 1425 C C . SER A 1 185 ? -6.512 -1.162 28.679 1.00 95.31 185 SER A C 1
ATOM 1427 O O . SER A 1 185 ? -6.217 -1.494 27.525 1.00 95.31 185 SER A O 1
ATOM 1429 N N . THR A 1 186 ? -5.781 -1.503 29.741 1.00 92.12 186 THR A N 1
ATOM 1430 C CA . THR A 1 186 ? -4.563 -2.331 29.713 1.00 92.12 186 THR A CA 1
ATOM 1431 C C . THR A 1 186 ? -4.754 -3.696 30.380 1.00 92.12 186 THR A C 1
ATOM 1433 O O . THR A 1 186 ? -3.835 -4.508 30.382 1.00 92.12 186 THR A O 1
ATOM 1436 N N . GL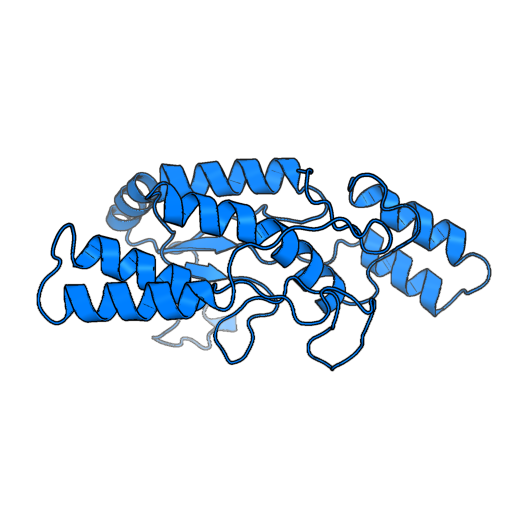Y A 1 187 ? -5.934 -3.963 30.949 1.00 94.19 187 GLY A N 1
ATOM 1437 C CA . GLY A 1 187 ? -6.228 -5.191 31.687 1.00 94.19 187 GLY A CA 1
ATOM 1438 C C . GLY A 1 187 ? -7.021 -6.225 30.885 1.00 94.19 187 GLY A C 1
ATOM 1439 O O . GLY A 1 187 ? -7.747 -5.890 29.944 1.00 94.19 187 GLY A O 1
ATOM 1440 N N . GLY A 1 188 ? -6.915 -7.489 31.308 1.00 96.19 188 GLY A N 1
ATOM 1441 C CA . GLY A 1 188 ? -7.676 -8.616 30.762 1.00 96.19 188 GLY A CA 1
ATOM 1442 C C . GLY A 1 188 ? -7.517 -8.772 29.249 1.00 96.19 188 GLY A C 1
ATOM 1443 O O . GLY A 1 188 ? -6.459 -8.485 28.694 1.00 96.19 188 GLY A O 1
ATOM 1444 N N . ALA A 1 189 ? -8.606 -9.148 28.573 1.00 96.75 189 ALA A N 1
ATOM 1445 C CA . ALA A 1 189 ? -8.602 -9.401 27.132 1.00 96.75 189 ALA A CA 1
ATOM 1446 C C . ALA A 1 189 ? -8.107 -8.205 26.294 1.00 96.75 189 ALA A C 1
ATOM 1448 O O . ALA A 1 189 ? -7.475 -8.406 25.264 1.00 96.75 189 ALA A O 1
ATOM 1449 N N . CYS A 1 190 ? -8.359 -6.964 26.728 1.00 97.62 190 CYS A N 1
ATOM 1450 C CA . CYS A 1 190 ? -7.877 -5.776 26.020 1.00 97.62 190 CYS A CA 1
ATOM 1451 C C . CYS A 1 190 ? -6.353 -5.629 26.089 1.00 97.62 190 CYS A C 1
ATOM 1453 O O . CYS A 1 190 ? -5.734 -5.303 25.078 1.00 97.62 190 CYS A O 1
ATOM 1455 N N . GLY A 1 191 ? -5.750 -5.886 27.254 1.00 97.75 191 GLY A N 1
ATOM 1456 C CA . GLY A 1 191 ? -4.294 -5.921 27.397 1.00 97.75 191 GLY A CA 1
ATOM 1457 C C . GLY A 1 191 ? -3.678 -7.023 26.538 1.00 97.75 191 GLY A C 1
ATOM 1458 O O . GLY A 1 191 ? -2.808 -6.748 25.713 1.00 97.75 191 GLY A O 1
ATOM 1459 N N . ASP A 1 192 ? -4.212 -8.242 26.656 1.00 98.00 192 ASP A N 1
ATOM 1460 C CA . ASP A 1 192 ? -3.708 -9.420 25.945 1.00 98.00 192 ASP A CA 1
ATOM 1461 C C . ASP A 1 192 ? -3.774 -9.251 24.419 1.00 98.00 192 ASP A C 1
ATOM 1463 O O . ASP A 1 192 ? -2.809 -9.559 23.712 1.00 98.00 192 ASP A O 1
ATOM 1467 N N . LEU A 1 193 ? -4.889 -8.723 23.894 1.00 98.12 193 LEU A N 1
ATOM 1468 C CA . LEU A 1 193 ? -5.062 -8.479 22.459 1.00 98.12 193 LEU A CA 1
ATOM 1469 C C . LEU A 1 193 ? -4.102 -7.408 21.942 1.00 98.12 193 LEU A C 1
ATOM 1471 O O . LEU A 1 193 ? -3.465 -7.628 20.913 1.00 98.12 193 LEU A O 1
ATOM 1475 N N . LYS A 1 194 ? -3.957 -6.281 22.653 1.00 98.00 194 LYS A N 1
ATOM 1476 C CA . LYS A 1 194 ? -3.009 -5.222 22.270 1.00 98.00 194 LYS A CA 1
ATOM 1477 C C . LYS A 1 194 ? -1.580 -5.764 22.220 1.00 98.00 194 LYS A C 1
ATOM 1479 O O . LYS A 1 194 ? -0.911 -5.610 21.204 1.00 98.00 194 LYS A O 1
ATOM 1484 N N . THR A 1 195 ? -1.134 -6.465 23.264 1.00 98.06 195 THR A N 1
ATOM 1485 C CA . THR A 1 195 ? 0.211 -7.062 23.306 1.00 98.06 195 THR A CA 1
ATOM 1486 C C . THR A 1 195 ? 0.420 -8.088 22.194 1.00 98.06 195 THR A C 1
ATOM 1488 O O . THR A 1 195 ? 1.470 -8.096 21.546 1.00 98.06 195 THR A O 1
ATOM 1491 N N . THR A 1 196 ? -0.578 -8.938 21.942 1.00 98.25 196 THR A N 1
ATOM 1492 C CA . THR A 1 196 ? -0.509 -9.955 20.885 1.00 98.25 196 THR A CA 1
ATOM 1493 C C . THR A 1 196 ? -0.383 -9.312 19.508 1.00 98.25 196 THR A C 1
ATOM 1495 O O . THR A 1 196 ? 0.482 -9.708 18.728 1.00 98.25 196 THR A O 1
ATOM 1498 N N . LEU A 1 197 ? -1.210 -8.309 19.208 1.00 98.12 197 LEU A N 1
ATOM 1499 C CA . LEU A 1 197 ? -1.217 -7.645 17.907 1.00 98.12 197 LEU A CA 1
ATOM 1500 C C . LEU A 1 197 ? 0.063 -6.8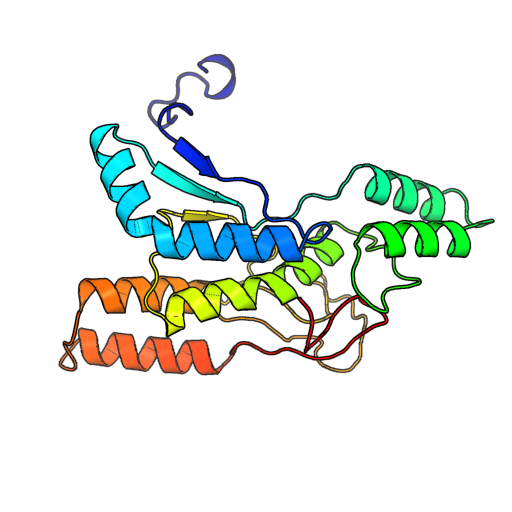46 17.670 1.00 98.12 197 LEU A C 1
ATOM 1502 O O . LEU A 1 197 ? 0.635 -6.964 16.593 1.00 98.12 197 LEU A O 1
ATOM 1506 N N . GLU A 1 198 ? 0.588 -6.137 18.671 1.00 98.12 198 GLU A N 1
ATOM 1507 C CA . GLU A 1 198 ? 1.883 -5.455 18.523 1.00 98.12 198 GLU A CA 1
ATOM 1508 C C . GLU A 1 198 ? 3.033 -6.441 18.297 1.00 98.12 198 GLU A C 1
ATOM 1510 O O . GLU A 1 198 ? 3.895 -6.213 17.452 1.00 98.12 198 GLU A O 1
ATOM 1515 N N . THR A 1 199 ? 3.012 -7.591 18.979 1.00 98.38 199 THR A N 1
ATOM 1516 C CA . THR A 1 199 ? 4.002 -8.657 18.756 1.00 98.38 199 THR A CA 1
ATOM 1517 C C . THR A 1 199 ? 3.922 -9.212 17.332 1.00 98.38 199 THR A C 1
ATOM 1519 O O . THR A 1 199 ? 4.945 -9.548 16.738 1.00 98.38 199 THR A O 1
ATOM 1522 N N . ARG A 1 200 ? 2.714 -9.329 16.768 1.00 97.94 200 ARG A N 1
ATOM 1523 C CA . ARG A 1 200 ? 2.510 -9.789 15.388 1.00 97.94 200 ARG A CA 1
ATOM 1524 C C . ARG A 1 200 ? 2.952 -8.733 14.374 1.00 97.94 200 ARG A C 1
ATOM 1526 O O . ARG A 1 200 ? 3.724 -9.066 13.479 1.00 97.94 200 ARG A O 1
ATOM 1533 N N . ARG A 1 201 ? 2.570 -7.466 14.572 1.00 98.12 201 ARG A N 1
ATOM 1534 C CA . ARG A 1 201 ? 3.003 -6.332 13.736 1.00 98.12 201 ARG A CA 1
ATOM 1535 C C . ARG A 1 201 ? 4.522 -6.188 13.704 1.00 98.12 201 ARG A C 1
ATOM 1537 O O . ARG A 1 201 ? 5.089 -6.000 12.634 1.00 98.12 201 ARG A O 1
ATOM 1544 N N . ALA A 1 202 ? 5.193 -6.378 14.841 1.00 98.19 202 ALA A N 1
ATOM 1545 C CA . ALA A 1 202 ? 6.650 -6.292 14.943 1.00 98.19 202 ALA A CA 1
ATOM 1546 C C . ALA A 1 202 ? 7.417 -7.313 14.077 1.00 98.19 202 ALA A C 1
ATOM 1548 O O . ALA A 1 202 ? 8.610 -7.131 13.848 1.00 98.19 202 ALA A O 1
ATOM 1549 N N . LYS A 1 203 ? 6.765 -8.377 13.579 1.00 97.94 203 LYS A N 1
ATOM 1550 C CA . LYS A 1 203 ? 7.379 -9.330 12.634 1.00 97.94 203 LYS A CA 1
ATOM 1551 C C . LYS A 1 203 ? 7.489 -8.777 11.213 1.00 97.94 203 LYS A C 1
ATOM 1553 O O . LYS A 1 203 ? 8.359 -9.209 10.464 1.00 97.94 203 LYS A O 1
ATOM 1558 N N . HIS A 1 204 ? 6.601 -7.852 10.859 1.00 97.94 204 HIS A N 1
ATOM 1559 C CA . HIS A 1 204 ? 6.473 -7.252 9.533 1.00 97.94 204 HIS A CA 1
ATOM 1560 C C . HIS A 1 204 ? 6.261 -5.733 9.677 1.00 97.94 204 HIS A C 1
ATOM 1562 O O . HIS A 1 204 ? 5.186 -5.226 9.333 1.00 97.94 204 HIS A O 1
ATOM 1568 N N . PRO A 1 205 ? 7.241 -5.015 10.269 1.00 97.81 205 PRO A N 1
ATOM 1569 C CA . PRO A 1 205 ? 7.146 -3.573 10.470 1.00 97.81 205 PRO A CA 1
ATOM 1570 C C . PRO A 1 205 ? 7.197 -2.837 9.128 1.00 97.81 205 PRO A C 1
ATOM 1572 O O . PRO A 1 205 ? 7.528 -3.427 8.099 1.00 97.81 205 PRO A O 1
ATOM 1575 N N . VAL A 1 206 ? 6.935 -1.526 9.139 1.00 97.81 206 VAL A N 1
ATOM 1576 C CA . VAL A 1 206 ? 7.303 -0.696 7.985 1.00 97.81 206 VAL A CA 1
ATOM 1577 C C . VAL A 1 206 ? 8.800 -0.818 7.737 1.00 97.81 206 VAL A C 1
ATOM 1579 O O . VAL A 1 206 ? 9.611 -0.576 8.632 1.00 97.81 206 VAL A O 1
ATOM 1582 N N . ALA A 1 207 ? 9.148 -1.160 6.503 1.00 97.12 207 ALA A N 1
ATOM 1583 C CA . ALA A 1 207 ? 10.517 -1.248 6.034 1.00 97.12 207 ALA A CA 1
ATOM 1584 C C . ALA A 1 207 ? 10.624 -0.539 4.686 1.00 97.12 207 ALA A C 1
ATOM 1586 O O . ALA A 1 207 ? 9.871 -0.823 3.753 1.00 97.12 207 ALA A O 1
ATOM 1587 N N . ARG A 1 208 ? 11.564 0.402 4.602 1.00 96.88 208 ARG A N 1
ATOM 1588 C CA . ARG A 1 208 ? 11.864 1.175 3.398 1.00 96.88 208 ARG A CA 1
ATOM 1589 C C . ARG A 1 208 ? 13.348 1.048 3.084 1.00 96.88 208 ARG A C 1
ATOM 1591 O O . ARG A 1 208 ? 14.167 1.082 4.000 1.00 96.88 208 ARG A O 1
ATOM 1598 N N . TRP A 1 209 ? 13.673 0.902 1.809 1.00 97.19 209 TRP A N 1
ATOM 1599 C CA . TRP A 1 209 ? 15.034 0.760 1.305 1.00 97.19 209 TRP A CA 1
ATOM 1600 C C . TRP A 1 209 ? 15.119 1.318 -0.116 1.00 97.19 209 TRP A C 1
ATOM 1602 O O . TRP A 1 209 ? 14.104 1.517 -0.786 1.00 97.19 209 TRP A O 1
ATOM 1612 N N . ASP A 1 210 ? 16.339 1.587 -0.562 1.00 96.81 210 ASP A N 1
ATOM 1613 C CA . ASP A 1 210 ? 16.584 2.029 -1.926 1.00 96.81 210 ASP A CA 1
ATOM 1614 C C . ASP A 1 210 ? 16.824 0.818 -2.823 1.00 96.81 210 ASP A C 1
ATOM 1616 O O . ASP A 1 210 ? 17.730 0.019 -2.596 1.00 96.81 210 ASP A O 1
ATOM 1620 N N . ASP A 1 211 ? 16.007 0.706 -3.860 1.00 96.12 211 ASP A N 1
ATOM 1621 C CA . ASP A 1 211 ? 16.173 -0.226 -4.966 1.00 96.12 211 ASP A CA 1
ATOM 1622 C C . ASP A 1 211 ? 15.704 0.502 -6.228 1.00 96.12 211 ASP A C 1
ATOM 1624 O O . ASP A 1 211 ? 14.555 0.424 -6.666 1.00 96.12 211 ASP A O 1
ATOM 1628 N N . HIS A 1 212 ? 16.622 1.301 -6.774 1.00 95.06 212 HIS A N 1
ATOM 1629 C CA . HIS A 1 212 ? 16.380 2.136 -7.948 1.00 95.06 212 HIS A CA 1
ATOM 1630 C C . HIS A 1 212 ? 16.027 1.303 -9.186 1.00 95.06 212 HIS A C 1
ATOM 1632 O O . HIS A 1 212 ? 15.253 1.756 -10.028 1.00 95.06 212 HIS A O 1
ATOM 1638 N N . ALA A 1 213 ? 16.549 0.072 -9.273 1.00 94.81 213 ALA A N 1
ATOM 1639 C CA . ALA A 1 213 ? 16.275 -0.831 -10.382 1.00 94.81 213 ALA A CA 1
ATOM 1640 C C . ALA A 1 213 ? 14.793 -1.216 -10.439 1.00 94.81 213 ALA A C 1
ATOM 1642 O O . ALA A 1 213 ? 14.243 -1.324 -11.530 1.00 94.81 213 ALA A O 1
ATOM 1643 N N . TYR A 1 214 ? 14.138 -1.363 -9.285 1.00 95.75 214 TYR A N 1
ATOM 1644 C CA . TYR A 1 214 ? 12.713 -1.680 -9.203 1.00 95.75 214 TYR A CA 1
ATOM 1645 C C . TYR A 1 214 ? 11.885 -0.580 -8.532 1.00 95.75 214 TYR A C 1
ATOM 1647 O O . TYR A 1 214 ? 10.872 -0.867 -7.891 1.00 95.75 214 TYR A O 1
ATOM 1655 N N . GLY A 1 215 ? 12.317 0.675 -8.676 1.00 95.88 215 GLY A N 1
ATOM 1656 C CA . GLY A 1 215 ? 11.536 1.850 -8.304 1.00 95.88 215 GLY A CA 1
ATOM 1657 C C . GLY A 1 215 ? 11.186 1.965 -6.824 1.00 95.88 215 GLY A C 1
ATOM 1658 O O . GLY A 1 215 ? 10.159 2.544 -6.511 1.00 95.88 215 GLY A O 1
ATOM 1659 N N . ARG A 1 216 ? 11.987 1.422 -5.903 1.00 97.06 216 ARG A N 1
ATOM 1660 C CA . ARG A 1 216 ? 11.789 1.620 -4.459 1.00 97.06 216 ARG A CA 1
ATOM 1661 C C . ARG A 1 216 ? 12.748 2.680 -3.945 1.00 97.06 216 ARG A C 1
ATOM 1663 O O . ARG A 1 216 ? 13.938 2.671 -4.259 1.00 97.06 216 ARG A O 1
ATOM 1670 N N . GLN A 1 217 ? 12.206 3.603 -3.161 1.00 97.00 217 GLN A N 1
ATOM 1671 C CA . GLN A 1 217 ? 12.941 4.732 -2.596 1.00 97.00 217 GLN A CA 1
ATOM 1672 C C . GLN A 1 217 ? 12.655 4.845 -1.101 1.00 97.00 217 GLN A C 1
ATOM 1674 O O . GLN A 1 217 ? 11.494 4.865 -0.670 1.00 97.00 217 GLN A O 1
ATOM 1679 N N . ALA A 1 218 ? 13.701 4.929 -0.288 1.00 97.31 218 ALA A N 1
ATOM 1680 C CA . ALA A 1 218 ? 13.568 5.062 1.155 1.00 97.31 218 ALA A CA 1
ATOM 1681 C C . ALA A 1 218 ? 13.152 6.476 1.578 1.00 97.31 218 ALA A C 1
ATOM 1683 O O . ALA A 1 218 ? 12.465 6.641 2.585 1.00 97.31 218 ALA A O 1
ATOM 1684 N N . SER A 1 219 ? 13.542 7.488 0.797 1.00 95.75 219 SER A N 1
ATOM 1685 C CA . SER A 1 219 ? 13.328 8.909 1.099 1.00 95.75 219 SER A CA 1
ATOM 1686 C C . SER A 1 219 ? 12.328 9.623 0.182 1.00 95.75 219 SER A C 1
ATOM 1688 O O . SER A 1 219 ? 12.207 10.839 0.273 1.00 95.75 219 SER A O 1
ATOM 1690 N N . TRP A 1 220 ? 11.647 8.897 -0.705 1.00 95.00 220 TRP A N 1
ATOM 1691 C CA . TRP A 1 220 ? 10.576 9.394 -1.583 1.00 95.00 220 TRP A CA 1
ATOM 1692 C C . TRP A 1 220 ? 9.415 8.401 -1.562 1.00 95.00 220 TRP A C 1
ATOM 1694 O O . TRP A 1 220 ? 9.706 7.203 -1.515 1.00 95.00 220 TRP A O 1
ATOM 1704 N N . PRO A 1 221 ? 8.144 8.819 -1.609 1.00 78.81 221 PRO A N 1
ATOM 1705 C CA . PRO A 1 221 ? 7.658 10.202 -1.704 1.00 78.81 221 PRO A CA 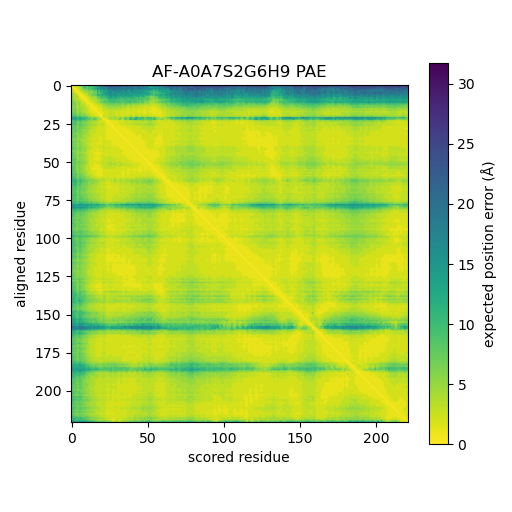1
ATOM 1706 C C . PRO A 1 221 ? 7.817 10.992 -0.401 1.00 78.81 221 PRO A C 1
ATOM 1708 O O . PRO A 1 221 ? 7.741 10.381 0.695 1.00 78.81 221 PRO A O 1
#

Radius of gyration: 19.51 Å; Cα contacts (8 Å, |Δi|>4): 339; chains: 1; bounding box: 51×30×63 Å

Foldseek 3Di:
DCVVCVPDPPDDDCVQEQEAEDQAQLPPVVNLVSLLCCQQCQVVVCVVSVVVNHAYEYELAHDDDPLLVVLLVCVVPPVPCNQVSQQVQQVSSVQPLQGGHRQNDSQLRLLCSQLSVLVSLVVSLVVVTHDGNDYDGPQQDPQRWRHNAQQGPVRDHDDPPRHRATANHVLSVVLSVLCVVQPPDCDDPSVVSNVVSVVSRVVRDNDADDDSNSRGDRPDD

Sequence (221 aa):
YVEFTGSSNFALDGKLVDNQLGSSVDEEESAIASERAAFQGSAATKASDKKERKLFLRSMATSSPGWQVEAMADITFNPLHSDDVASECAKQFGIPNMTEWCPPTLQDIGQLANYYKQITLEEAYVNGWGFPNAIYIDGLDWDGTIRTGTQLLNGRKRDTDHNTDAYAYADTMVAWNVQVACGDSTGGACGDLKTTLETRRAKHPVARWDDHAYGRQASWP

Solvent-accessible surface area (backbone atoms only — not comparable to full-atom values): 12045 Å² total; per-residue (Å²): 108,54,89,83,49,76,67,45,91,80,65,74,62,68,89,35,44,48,71,45,73,75,29,37,57,55,46,40,63,60,16,52,55,49,50,47,51,48,22,65,42,18,62,61,49,50,60,54,31,54,76,73,64,33,46,40,32,35,47,59,39,46,78,84,51,70,68,50,55,51,38,48,49,43,41,72,77,42,70,91,50,32,67,63,42,21,23,55,43,13,52,64,33,69,43,77,74,19,55,62,45,49,70,82,43,72,64,51,45,18,23,52,33,35,46,56,50,46,53,56,55,47,49,28,57,76,69,67,38,33,72,58,80,43,74,50,62,45,64,71,43,97,87,36,22,29,40,39,25,48,37,44,96,90,66,53,68,74,51,87,67,59,25,81,38,34,29,29,49,47,42,50,57,50,41,49,52,49,45,69,76,40,56,90,52,66,59,68,71,44,24,54,49,52,55,51,31,52,59,54,27,66,76,23,45,87,76,74,52,77,36,39,75,74,52,35,48,58,86,51,119